Protein AF-A0A941A8R3-F1 (afdb_monomer)

Secondary structure (DSSP, 8-state):
-TTHHHHHH-TT-EE-----TTTTTSHHHHHHHHHHHHHHHHHTT-SHHHHHHHHHHHHHHHHHHHHHS-EE------TTTHHHHHHHHHHHHHHHHHHTTS---HHHHHHHHTS-HHHHHHHHHHHHSS-HHHHHHHHHHHHHHHHHHH----HHHHHHHTT-SSHHHHHHHHHHHHSS-HHHHHHHHHTS-------SS--PPPTTSSTHHHHHHHHHHT----GGGHHHHHHH--S--TTHHHHHHHHHHHHHHHH-

Foldseek 3Di:
DVCPVVCVVPVPKDWPPDDDPPCCPPDLNLLLLLLVLLLVVLVVVVDPVSVVSNVVSVVVNVVSSVPVTDTPDDPPPDPPCPVVLVVLLVVVVVVLLVDLLEDDDLCNSCVVSVHDSVCSQVSNCRVVVDGPVVVSLVSLLVQLLVCLQPHPDDLQVSCNSSNHPGSVSNQVSNCVVVVDGSVVSSVVNVVPPDDDDDDDDDDDDDCPDDCNVVVSVVSNVPDDPPCVCVVVVVVPDDDDDDPVVVVVVVVVVVVVVVVD

pLDDT: mean 70.88, std 19.41, range [32.03, 96.5]

Nearest PDB structures (foldseek):
  3lsg-assembly1_A  TM=9.041E-01  e=3.520E-06  Fusobacterium nucleatum subsp. nucleatum
  3w6v-assembly1_A  TM=9.453E-01  e=1.201E-05  Streptomyces griseus
  3oio-assembly1_A  TM=8.649E-01  e=4.079E-06  Chromobacterium violaceum
  6swi-assembly1_A  TM=8.612E-01  e=4.284E-06  Geobacillus stearothermophilus
  1bl0-assembly1_A  TM=7.876E-01  e=3.904E-05  Escherichia coli

Sequence (260 aa):
TFLNPFFETNTNLQISCVSSGTNRWDEPFRKIRALAAKMLTSFAKGDFSSKLNVEGAFFLLCASLLSDFPQEKQIDAVRGSGKNHQRTIQSILDFIEQNYPRKISLDEIAKKSKYNRTYVSSFFKSNVGVSFYEYLIRVRLRHALHELNTTQKSLTEIALDSGFPDLKAFSTRFKLVFETSPSQYRLKVGNEGNFHSLENQRNYLPLDRGNVEQKLIEYQQKEHIDCSSLSSLINKTQPQDNLDRQEIKRLCNALLQIVQ

Mean predicted aligned error: 16.91 Å

Structure (mmCIF, N/CA/C/O backbone):
data_AF-A0A941A8R3-F1
#
_entry.id   AF-A0A941A8R3-F1
#
loop_
_atom_site.group_PDB
_atom_site.id
_atom_site.type_symbol
_atom_site.label_atom_id
_atom_site.label_alt_id
_atom_site.label_comp_id
_atom_site.label_asym_id
_atom_site.label_entity_id
_atom_site.label_seq_id
_atom_site.pdbx_PDB_ins_code
_atom_site.Cartn_x
_atom_site.Cartn_y
_atom_site.Cartn_z
_atom_site.occupancy
_atom_site.B_iso_or_equiv
_atom_site.auth_seq_id
_atom_site.auth_comp_id
_atom_site.auth_asym_id
_atom_site.auth_atom_id
_atom_site.pdbx_PDB_model_num
ATOM 1 N N . THR A 1 1 ? 11.956 22.088 -15.043 1.00 50.06 1 THR A N 1
ATOM 2 C CA . THR A 1 1 ? 12.850 21.826 -13.890 1.00 50.06 1 THR A CA 1
ATOM 3 C C . THR A 1 1 ? 13.947 20.864 -14.313 1.00 50.06 1 THR A C 1
ATOM 5 O O . THR A 1 1 ? 13.737 20.159 -15.293 1.00 50.06 1 THR A O 1
ATOM 8 N N . PHE A 1 2 ? 15.086 20.818 -13.610 1.00 60.72 2 PHE A N 1
ATOM 9 C CA . PHE A 1 2 ? 16.261 19.971 -13.913 1.00 60.72 2 PHE A CA 1
ATOM 10 C C . PHE A 1 2 ? 15.929 18.505 -14.273 1.00 60.72 2 PHE A C 1
ATOM 12 O O . PHE A 1 2 ? 16.571 17.919 -15.135 1.00 60.72 2 PHE A O 1
ATOM 19 N N . LEU A 1 3 ? 14.879 17.931 -13.675 1.00 60.28 3 LEU A N 1
ATOM 20 C CA . LEU A 1 3 ? 14.473 16.538 -13.898 1.00 60.28 3 LEU A CA 1
ATOM 21 C C . LEU A 1 3 ? 13.511 16.312 -15.079 1.00 60.28 3 LEU A C 1
ATOM 23 O O . LEU A 1 3 ? 13.282 15.161 -15.446 1.00 60.28 3 LEU A O 1
ATOM 27 N N . ASN A 1 4 ? 12.937 17.363 -15.680 1.00 61.53 4 ASN A N 1
ATOM 28 C CA . ASN A 1 4 ? 11.935 17.208 -16.746 1.00 61.53 4 ASN A CA 1
ATOM 29 C C . ASN A 1 4 ? 12.463 16.388 -17.940 1.00 61.53 4 ASN A C 1
ATOM 31 O O . ASN A 1 4 ? 11.791 15.428 -18.314 1.00 61.53 4 ASN A O 1
ATOM 35 N N . PRO A 1 5 ? 13.674 16.649 -18.475 1.00 66.31 5 PRO A N 1
ATOM 36 C CA . PRO A 1 5 ? 14.191 15.877 -19.610 1.00 66.31 5 PRO A CA 1
ATOM 37 C C . PRO A 1 5 ? 14.396 14.387 -19.286 1.00 66.31 5 PRO A C 1
ATOM 39 O O . PRO A 1 5 ? 14.218 13.516 -20.142 1.00 66.31 5 PRO A O 1
ATOM 42 N N . PHE A 1 6 ? 14.743 14.071 -18.033 1.00 66.38 6 PHE A N 1
ATOM 43 C CA . PHE A 1 6 ? 14.930 12.692 -17.583 1.00 66.38 6 PHE A CA 1
ATOM 44 C C . PHE A 1 6 ? 13.598 11.932 -17.528 1.00 66.38 6 PHE A C 1
ATOM 46 O O . PHE A 1 6 ? 13.503 10.817 -18.037 1.00 66.38 6 PHE A O 1
ATOM 53 N N . PHE A 1 7 ? 12.548 12.532 -16.960 1.00 61.03 7 PHE A N 1
ATOM 54 C CA . PHE A 1 7 ? 11.237 11.882 -16.854 1.00 61.03 7 PHE A CA 1
ATOM 55 C C . PHE A 1 7 ? 10.459 11.840 -18.175 1.00 61.03 7 PHE A C 1
ATOM 57 O O . PHE A 1 7 ? 9.674 10.915 -18.379 1.00 61.03 7 PHE A O 1
ATOM 64 N N . GLU A 1 8 ? 10.705 12.773 -19.098 1.00 62.09 8 GLU A N 1
ATOM 65 C CA . GLU A 1 8 ? 10.145 12.726 -20.457 1.00 62.09 8 GLU A CA 1
ATOM 66 C C . GLU A 1 8 ? 10.646 11.510 -21.249 1.00 62.09 8 GLU A C 1
ATOM 68 O O . GLU A 1 8 ? 9.894 10.903 -22.013 1.00 62.09 8 GLU A O 1
ATOM 73 N N . THR A 1 9 ? 11.901 11.113 -21.031 1.00 56.28 9 THR A N 1
ATOM 74 C CA . THR A 1 9 ? 12.527 9.969 -21.710 1.00 56.28 9 THR A CA 1
ATOM 75 C C . THR A 1 9 ? 12.349 8.646 -20.962 1.00 56.28 9 THR A C 1
ATOM 77 O O . THR A 1 9 ? 12.364 7.588 -21.586 1.00 56.28 9 THR A O 1
ATOM 80 N N . ASN A 1 10 ? 12.098 8.686 -19.649 1.00 58.53 10 ASN A N 1
ATOM 81 C CA . ASN A 1 10 ? 11.981 7.508 -18.782 1.00 58.53 10 ASN A CA 1
ATOM 82 C C . ASN A 1 10 ? 10.579 7.366 -18.162 1.00 58.53 10 ASN A C 1
ATOM 84 O O . ASN A 1 10 ? 10.425 7.120 -16.966 1.00 58.53 10 ASN A O 1
ATOM 88 N N . THR A 1 11 ? 9.536 7.500 -18.986 1.00 54.44 11 THR A N 1
ATOM 89 C CA . THR A 1 11 ? 8.126 7.473 -18.539 1.00 54.44 11 THR A CA 1
ATOM 90 C C . THR A 1 11 ? 7.673 6.154 -17.899 1.00 54.44 11 THR A C 1
ATOM 92 O O . THR A 1 11 ? 6.690 6.156 -17.163 1.00 54.44 11 THR A O 1
ATOM 95 N N . ASN A 1 12 ? 8.389 5.046 -18.132 1.00 56.09 12 ASN A N 1
ATOM 96 C CA . ASN A 1 12 ? 8.086 3.714 -17.585 1.00 56.09 12 ASN A CA 1
ATOM 97 C C . ASN A 1 12 ? 9.192 3.184 -16.656 1.00 56.09 12 ASN A C 1
ATOM 99 O O . ASN A 1 12 ? 9.380 1.973 -16.546 1.00 56.09 12 ASN A O 1
ATOM 103 N N . LEU A 1 13 ? 9.964 4.070 -16.021 1.00 65.81 13 LEU A N 1
ATOM 104 C CA . LEU A 1 13 ? 11.018 3.664 -15.097 1.00 65.81 13 LEU A CA 1
ATOM 105 C C . LEU A 1 13 ? 10.428 2.902 -13.898 1.00 65.81 13 LEU A C 1
ATOM 107 O O . LEU A 1 13 ? 9.736 3.484 -13.062 1.00 65.81 13 LEU A O 1
ATOM 111 N N . GLN A 1 14 ? 10.741 1.609 -13.797 1.00 65.94 14 GLN A N 1
ATOM 112 C CA . GLN A 1 14 ? 10.436 0.787 -12.629 1.00 65.94 14 GLN A CA 1
ATOM 113 C C . GLN A 1 14 ? 11.715 0.530 -11.830 1.00 65.94 14 GLN A C 1
ATOM 115 O O . GLN A 1 14 ? 12.695 -0.009 -12.343 1.00 65.94 14 GLN A O 1
ATOM 120 N N . ILE A 1 15 ? 11.693 0.931 -10.559 1.00 73.75 15 ILE A N 1
ATOM 121 C CA . ILE A 1 15 ? 12.787 0.721 -9.610 1.00 73.75 15 ILE A CA 1
ATOM 122 C C . ILE A 1 15 ? 12.346 -0.363 -8.631 1.00 73.75 15 ILE A C 1
ATOM 124 O O . ILE A 1 15 ? 11.369 -0.181 -7.899 1.00 73.75 15 ILE A O 1
ATOM 128 N N . SER A 1 16 ? 13.065 -1.486 -8.594 1.00 75.81 16 SER A N 1
ATOM 129 C CA . SER A 1 16 ? 12.768 -2.589 -7.674 1.00 75.81 16 SER A CA 1
ATOM 130 C C . SER A 1 16 ? 13.277 -2.279 -6.257 1.00 75.81 16 SER A C 1
ATOM 132 O O . SER A 1 16 ? 14.254 -2.851 -5.774 1.00 75.81 16 SER A O 1
ATOM 134 N N . CYS A 1 17 ? 12.589 -1.368 -5.567 1.00 77.88 17 CYS A N 1
ATOM 135 C CA . CYS A 1 17 ? 12.871 -0.969 -4.187 1.00 77.88 17 CYS A CA 1
ATOM 136 C C . CYS A 1 17 ? 11.911 -1.671 -3.205 1.00 77.88 17 CYS A C 1
ATOM 138 O O . CYS A 1 17 ? 10.958 -1.079 -2.694 1.00 77.88 17 CYS A O 1
ATOM 140 N N . VAL A 1 18 ? 12.150 -2.961 -2.937 1.00 74.44 18 VAL A N 1
ATOM 141 C CA . VAL A 1 18 ? 11.291 -3.779 -2.058 1.00 74.44 18 VAL A CA 1
ATOM 142 C C . VAL A 1 18 ? 11.964 -4.031 -0.710 1.00 74.44 18 VAL A C 1
ATOM 144 O O . VAL A 1 18 ? 12.874 -4.851 -0.585 1.00 74.44 18 VAL A O 1
ATOM 147 N N . SER A 1 19 ? 11.478 -3.342 0.324 1.00 75.00 19 SER A N 1
ATOM 148 C CA . SER A 1 19 ? 11.942 -3.529 1.700 1.00 75.00 19 SER A CA 1
ATOM 149 C C . SER A 1 19 ? 11.122 -4.595 2.438 1.00 75.00 19 SER A C 1
ATOM 151 O O . SER A 1 19 ? 9.896 -4.621 2.353 1.00 75.00 19 SER A O 1
ATOM 153 N N . SER A 1 20 ? 11.798 -5.455 3.194 1.00 73.06 20 SER A N 1
ATOM 154 C CA . SER A 1 20 ? 11.246 -6.591 3.936 1.00 73.06 20 SER A CA 1
ATOM 155 C C . SER A 1 20 ? 11.934 -6.749 5.298 1.00 73.06 20 SER A C 1
ATOM 157 O O . SER A 1 20 ? 12.920 -6.076 5.588 1.00 73.06 20 SER A O 1
ATOM 159 N N . GLY A 1 21 ? 11.441 -7.651 6.152 1.00 66.25 21 GLY A N 1
ATOM 160 C CA . GLY A 1 21 ? 12.033 -7.905 7.473 1.00 66.25 21 GLY A CA 1
ATOM 161 C C . GLY A 1 21 ? 13.527 -8.256 7.444 1.00 66.25 21 GLY A C 1
ATOM 162 O O . GLY A 1 21 ? 14.234 -7.929 8.392 1.00 66.25 21 GLY A O 1
ATOM 163 N N . THR A 1 22 ? 14.005 -8.862 6.356 1.00 70.75 22 THR A N 1
ATOM 164 C CA . THR A 1 22 ? 15.373 -9.381 6.229 1.00 70.75 22 THR A CA 1
ATOM 165 C C . THR A 1 22 ? 16.362 -8.373 5.650 1.00 70.75 22 THR A C 1
ATOM 167 O O . THR A 1 22 ? 17.499 -8.348 6.094 1.00 70.75 22 THR A O 1
ATOM 170 N N . ASN A 1 23 ? 15.938 -7.523 4.709 1.00 72.56 23 ASN A N 1
ATOM 171 C CA . ASN A 1 23 ? 16.820 -6.569 4.013 1.00 72.56 23 ASN A CA 1
ATOM 172 C C . ASN A 1 23 ? 16.620 -5.112 4.462 1.00 72.56 23 ASN A C 1
ATOM 174 O O . ASN A 1 23 ? 17.306 -4.196 4.013 1.00 72.56 23 ASN A O 1
ATOM 178 N N . ARG A 1 24 ? 15.644 -4.846 5.343 1.00 76.06 24 ARG A N 1
ATOM 179 C CA . ARG A 1 24 ? 15.303 -3.467 5.712 1.00 76.06 24 ARG A CA 1
ATOM 180 C C . ARG A 1 24 ? 16.457 -2.715 6.360 1.00 76.06 24 ARG A C 1
ATOM 182 O O . ARG A 1 24 ? 16.425 -1.491 6.326 1.00 76.06 24 ARG A O 1
ATOM 189 N N . TRP A 1 25 ? 17.418 -3.398 6.961 1.00 79.44 25 TRP A N 1
ATOM 190 C CA . TRP A 1 25 ? 18.536 -2.765 7.656 1.00 79.44 25 TRP A CA 1
ATOM 191 C C . TRP A 1 25 ? 19.784 -2.613 6.784 1.00 79.44 25 TRP A C 1
ATOM 193 O O . TRP A 1 25 ? 20.761 -2.032 7.252 1.00 79.44 25 TRP A O 1
ATOM 203 N N . ASP A 1 26 ? 19.735 -3.060 5.530 1.00 80.94 26 ASP A N 1
ATOM 204 C CA . ASP A 1 26 ? 20.849 -2.928 4.595 1.00 80.94 26 ASP A CA 1
ATOM 205 C C . ASP A 1 26 ? 21.055 -1.459 4.205 1.00 80.94 26 ASP A C 1
ATOM 207 O O . ASP A 1 26 ? 20.134 -0.638 4.281 1.00 80.94 26 ASP A O 1
ATOM 211 N N . GLU A 1 27 ? 22.282 -1.117 3.808 1.00 85.31 27 GLU A N 1
ATOM 212 C CA . GLU A 1 27 ? 22.702 0.263 3.537 1.00 85.31 27 GLU A CA 1
ATOM 213 C C . GLU A 1 27 ? 21.771 1.003 2.552 1.00 85.31 27 GLU A C 1
ATOM 215 O 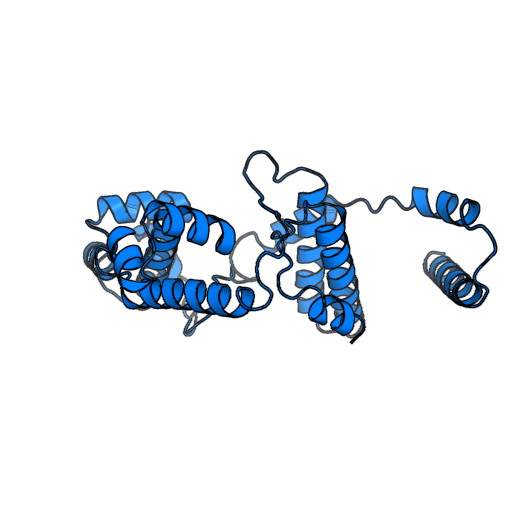O . GLU A 1 27 ? 21.231 2.032 2.975 1.00 85.31 27 GLU A O 1
ATOM 220 N N . PRO A 1 28 ? 21.405 0.452 1.372 1.00 83.00 28 PRO A N 1
ATOM 221 C CA . PRO A 1 28 ? 20.551 1.168 0.419 1.00 83.00 28 PRO A CA 1
ATOM 222 C C . PRO A 1 28 ? 19.173 1.515 0.994 1.00 83.00 28 PRO A C 1
ATOM 224 O O . PRO A 1 28 ? 18.627 2.595 0.772 1.00 83.00 28 PRO A O 1
ATOM 227 N N . PHE A 1 29 ? 18.602 0.607 1.794 1.00 82.62 29 PHE A N 1
ATOM 228 C CA . PHE A 1 29 ? 17.296 0.802 2.423 1.00 82.62 29 PHE A CA 1
ATOM 229 C C . PHE A 1 29 ? 17.348 1.740 3.630 1.00 82.62 29 PHE A C 1
ATOM 231 O O . PHE A 1 29 ? 16.361 2.419 3.922 1.00 82.62 29 PHE A O 1
ATOM 238 N N . ARG A 1 30 ? 18.463 1.770 4.369 1.00 85.31 30 ARG A N 1
ATOM 239 C CA . ARG A 1 30 ? 18.668 2.757 5.438 1.00 85.31 30 ARG A CA 1
ATOM 240 C C . ARG A 1 30 ? 18.796 4.156 4.850 1.00 85.31 30 AR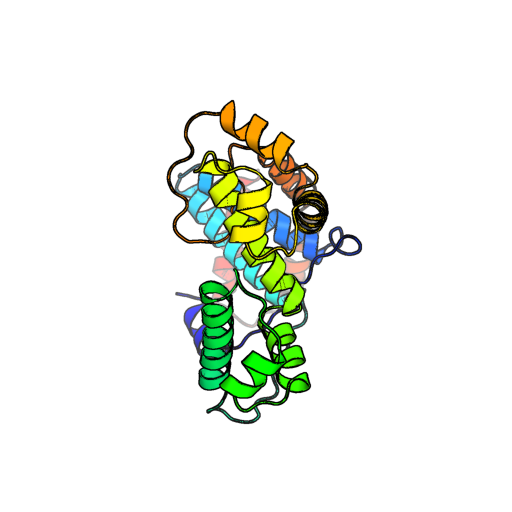G A C 1
ATOM 242 O O . ARG A 1 30 ? 18.102 5.049 5.330 1.00 85.31 30 ARG A O 1
ATOM 249 N N . LYS A 1 31 ? 19.563 4.296 3.769 1.00 84.75 31 LYS A N 1
ATOM 250 C CA . LYS A 1 31 ? 19.820 5.563 3.087 1.00 84.75 31 LYS A CA 1
ATOM 251 C C . LYS A 1 31 ? 18.548 6.243 2.588 1.00 84.75 31 LYS A C 1
ATOM 253 O O . LYS A 1 31 ? 18.233 7.370 2.966 1.00 84.75 31 LYS A O 1
ATOM 258 N N . ILE A 1 32 ? 17.704 5.514 1.851 1.00 87.19 32 ILE A N 1
ATOM 259 C CA . ILE A 1 32 ? 16.415 6.065 1.391 1.00 87.19 32 ILE A CA 1
ATOM 260 C C . ILE A 1 32 ? 15.486 6.460 2.553 1.00 87.19 32 ILE A C 1
ATOM 262 O O . ILE A 1 32 ? 14.728 7.422 2.429 1.00 87.19 32 ILE A O 1
ATOM 266 N N . ARG A 1 33 ? 15.532 5.755 3.697 1.00 84.31 33 ARG A N 1
ATOM 267 C CA . ARG A 1 33 ? 14.701 6.094 4.867 1.00 84.31 33 ARG A CA 1
ATOM 268 C C . ARG A 1 33 ? 15.211 7.316 5.603 1.00 84.31 33 ARG A C 1
ATOM 270 O O . ARG A 1 33 ? 14.392 8.108 6.052 1.00 84.31 33 ARG A O 1
ATOM 277 N N . ALA A 1 34 ? 16.520 7.466 5.727 1.00 81.06 34 ALA A N 1
ATOM 278 C CA . ALA A 1 34 ? 17.125 8.630 6.347 1.00 81.06 34 ALA A CA 1
ATOM 279 C C . ALA A 1 34 ? 16.881 9.892 5.507 1.00 81.06 34 ALA A C 1
ATOM 281 O O . ALA A 1 34 ? 16.437 10.904 6.047 1.00 81.06 34 ALA A O 1
ATOM 282 N N . LEU A 1 35 ? 17.016 9.801 4.178 1.00 85.31 35 LEU A N 1
ATOM 283 C CA . LEU A 1 35 ? 16.664 10.883 3.253 1.00 85.31 35 LEU A CA 1
ATOM 284 C C . LEU A 1 35 ? 15.174 11.245 3.328 1.00 85.31 35 LEU A C 1
ATOM 286 O O . LEU A 1 35 ? 14.835 12.420 3.470 1.00 85.31 35 LEU A O 1
ATOM 290 N N . ALA A 1 36 ? 14.280 10.251 3.323 1.00 79.94 36 ALA A N 1
ATOM 291 C CA . ALA A 1 36 ? 12.847 10.486 3.509 1.00 79.94 36 ALA A CA 1
ATOM 292 C C . ALA A 1 36 ? 12.534 11.109 4.883 1.00 79.94 36 ALA A C 1
ATOM 294 O O . ALA A 1 36 ? 11.722 12.029 4.977 1.00 79.94 36 ALA A O 1
ATOM 295 N N . ALA A 1 37 ? 13.204 10.660 5.948 1.00 77.69 37 ALA A N 1
ATOM 296 C CA . ALA A 1 37 ? 13.045 11.226 7.281 1.00 77.69 37 ALA A CA 1
ATOM 297 C C . ALA A 1 37 ? 13.533 12.679 7.340 1.00 77.69 37 ALA A C 1
ATOM 299 O O . ALA A 1 37 ? 12.843 13.536 7.887 1.00 77.69 37 ALA A O 1
ATOM 300 N N . LYS A 1 38 ? 14.685 12.987 6.729 1.00 80.06 38 LYS A N 1
ATOM 301 C CA . LYS A 1 38 ? 15.206 14.354 6.588 1.00 80.06 38 LYS A CA 1
ATOM 302 C C . LYS A 1 38 ? 14.188 15.257 5.899 1.00 80.06 38 LYS A C 1
ATOM 304 O O . LYS A 1 38 ? 13.844 16.290 6.464 1.00 80.06 38 LYS A O 1
ATOM 309 N N . MET A 1 39 ? 13.628 14.828 4.766 1.00 79.56 39 MET A N 1
ATOM 310 C CA . MET A 1 39 ? 12.572 15.577 4.074 1.00 79.56 39 MET A CA 1
ATOM 311 C C . MET A 1 39 ? 11.383 15.874 4.995 1.00 79.56 39 MET A C 1
ATOM 313 O O . MET A 1 39 ? 10.972 17.024 5.100 1.00 79.56 39 MET A O 1
ATOM 317 N N . LEU A 1 40 ? 10.862 14.867 5.703 1.00 72.81 40 LEU A N 1
ATOM 318 C CA . LEU A 1 40 ? 9.708 15.038 6.593 1.00 72.81 40 LEU A CA 1
ATOM 319 C C . LEU A 1 40 ? 10.004 15.997 7.758 1.00 72.81 40 LEU A C 1
ATOM 321 O O . LEU A 1 40 ? 9.225 16.912 8.016 1.00 72.81 40 LEU A O 1
ATOM 325 N N . THR A 1 41 ? 11.147 15.832 8.429 1.00 71.12 41 THR A N 1
ATOM 326 C CA . THR A 1 41 ? 11.533 16.692 9.565 1.00 71.12 41 THR A CA 1
ATOM 327 C C . THR A 1 41 ? 11.861 18.126 9.153 1.00 71.12 41 THR A C 1
ATOM 329 O O . THR A 1 41 ? 11.570 19.055 9.901 1.00 71.12 41 THR A O 1
ATOM 332 N N . SER A 1 42 ? 12.448 18.335 7.969 1.00 72.44 42 SER A N 1
ATOM 333 C CA . SER A 1 42 ? 12.682 19.674 7.427 1.00 72.44 42 SER A CA 1
ATOM 334 C C . SER A 1 42 ? 11.361 20.320 7.022 1.00 72.44 42 SER A C 1
ATOM 336 O O . SER A 1 42 ? 11.093 21.447 7.419 1.00 72.44 42 SER A O 1
ATOM 338 N N . PHE A 1 43 ? 10.483 19.602 6.319 1.00 66.19 43 PHE A N 1
ATOM 339 C CA . PHE A 1 43 ? 9.188 20.137 5.895 1.00 66.19 43 PHE A CA 1
ATOM 340 C C . PHE A 1 43 ? 8.368 20.701 7.068 1.00 66.19 43 PHE A C 1
ATOM 342 O O . PHE A 1 43 ? 7.781 21.773 6.940 1.00 66.19 43 PHE A O 1
ATOM 349 N N . ALA A 1 44 ? 8.409 20.043 8.231 1.00 62.97 44 ALA A N 1
ATOM 350 C CA . ALA A 1 44 ? 7.726 20.493 9.444 1.00 62.97 44 ALA A CA 1
ATOM 351 C C . ALA A 1 44 ? 8.186 21.869 9.979 1.00 62.97 44 ALA A C 1
ATOM 353 O O . ALA A 1 44 ? 7.420 22.531 10.673 1.00 62.97 44 ALA A O 1
ATOM 354 N N . LYS A 1 45 ? 9.408 22.327 9.666 1.00 70.31 45 LYS A N 1
ATOM 355 C CA . LYS A 1 45 ? 9.967 23.596 10.176 1.00 70.31 45 LYS A CA 1
ATOM 356 C C . LYS A 1 45 ? 9.555 24.827 9.362 1.00 70.31 45 LYS A C 1
ATOM 358 O O . LYS A 1 45 ? 9.590 25.937 9.880 1.00 70.31 45 LYS A O 1
ATOM 363 N N . GLY A 1 46 ? 9.191 24.655 8.090 1.00 62.31 46 GLY A N 1
ATOM 364 C CA . GLY A 1 46 ? 8.598 25.705 7.246 1.00 62.31 46 GLY A CA 1
ATOM 365 C C . GLY A 1 46 ? 9.506 26.863 6.786 1.00 62.31 46 GLY A C 1
ATOM 366 O O . GLY A 1 46 ? 9.084 27.637 5.922 1.00 62.31 46 GLY A O 1
ATOM 367 N N . ASP A 1 47 ? 10.737 26.992 7.293 1.00 73.75 47 ASP A N 1
ATOM 368 C CA . ASP A 1 47 ? 11.680 28.049 6.894 1.00 73.75 47 ASP A CA 1
ATOM 369 C C . ASP A 1 47 ? 12.350 27.795 5.520 1.00 73.75 47 ASP A C 1
ATOM 371 O O . ASP A 1 47 ? 12.231 26.727 4.911 1.00 73.75 47 ASP A O 1
ATOM 375 N N . PHE A 1 48 ? 13.049 28.803 4.983 1.00 73.00 48 PHE A N 1
ATOM 376 C CA . PHE A 1 48 ? 13.702 28.703 3.668 1.00 73.00 48 PHE A CA 1
ATOM 377 C C . PHE A 1 48 ? 14.800 27.629 3.633 1.00 73.00 48 PHE A C 1
ATOM 379 O O . PHE A 1 48 ? 14.876 26.852 2.682 1.00 73.00 48 PHE A O 1
ATOM 386 N N . SER A 1 49 ? 15.602 27.541 4.698 1.00 75.38 49 SER A N 1
ATOM 387 C CA . SER A 1 49 ? 16.630 26.504 4.853 1.00 75.38 49 SER A CA 1
ATOM 388 C C . SER A 1 49 ? 16.023 25.101 4.780 1.00 75.38 49 SER A C 1
ATOM 390 O O . SER A 1 49 ? 16.557 24.193 4.145 1.00 75.38 49 SER A O 1
ATOM 392 N N . SER A 1 50 ? 14.852 24.915 5.374 1.00 68.94 50 SER A N 1
ATOM 393 C CA . SER A 1 50 ? 14.137 23.650 5.366 1.00 68.94 50 SER A CA 1
ATOM 394 C C . SER A 1 50 ? 13.587 23.293 3.995 1.00 68.94 50 SER A C 1
ATOM 396 O O . SER A 1 50 ? 13.663 22.129 3.612 1.00 68.94 50 SER A O 1
ATOM 398 N N . LYS A 1 51 ? 13.113 24.272 3.216 1.00 72.06 51 LYS A N 1
ATOM 399 C CA . LYS A 1 51 ? 12.726 24.049 1.812 1.00 72.06 51 LYS A CA 1
ATOM 400 C C . LYS A 1 51 ? 13.913 23.552 0.982 1.00 72.06 51 LYS A C 1
ATOM 402 O O . LYS A 1 51 ? 13.785 22.534 0.307 1.00 72.06 51 LYS A O 1
ATOM 407 N N . LEU A 1 52 ? 15.081 24.189 1.114 1.00 80.00 52 LEU A N 1
ATOM 408 C CA . LEU A 1 52 ? 16.313 23.740 0.450 1.00 80.00 52 LEU A CA 1
ATOM 409 C C . LEU A 1 52 ? 16.723 22.328 0.885 1.00 80.00 52 LEU A C 1
ATOM 411 O O . LEU A 1 52 ? 17.127 21.513 0.060 1.00 80.00 52 LEU A O 1
ATOM 415 N N . ASN A 1 53 ? 16.587 22.012 2.174 1.00 76.25 53 ASN A N 1
ATOM 416 C CA . ASN A 1 53 ? 16.868 20.671 2.684 1.00 76.25 53 ASN A CA 1
ATOM 417 C C . ASN A 1 53 ? 15.919 19.611 2.110 1.00 76.25 53 ASN A C 1
ATOM 419 O O . ASN A 1 53 ? 16.374 18.508 1.811 1.00 76.25 53 ASN A O 1
ATOM 423 N N . VAL A 1 54 ? 14.631 19.930 1.942 1.00 72.75 54 VAL A N 1
ATOM 424 C CA . VAL A 1 54 ? 13.654 19.032 1.307 1.00 72.75 54 VAL A CA 1
ATOM 425 C C . VAL A 1 54 ? 14.022 18.791 -0.154 1.00 72.75 54 VAL A C 1
ATOM 427 O O . VAL A 1 54 ? 14.070 17.638 -0.576 1.00 72.75 54 VAL A O 1
ATOM 430 N N . GLU A 1 55 ? 14.327 19.847 -0.911 1.00 81.56 55 GLU A N 1
ATOM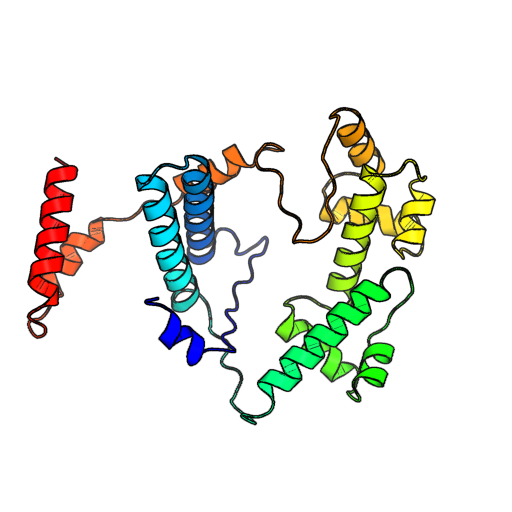 431 C CA . GLU A 1 55 ? 14.715 19.727 -2.321 1.00 81.56 55 GLU A CA 1
ATOM 432 C C . GLU A 1 55 ? 16.026 18.947 -2.491 1.00 81.56 55 GLU A C 1
ATOM 434 O O . GLU A 1 55 ? 16.088 17.997 -3.271 1.00 81.56 55 GLU A O 1
ATOM 439 N N . GLY A 1 56 ? 17.060 19.272 -1.710 1.00 84.50 56 GLY A N 1
ATOM 440 C CA . GLY A 1 56 ? 18.338 18.562 -1.745 1.00 84.50 56 GLY A CA 1
ATOM 441 C C . GLY A 1 56 ? 18.199 17.084 -1.374 1.00 84.50 56 GLY A C 1
ATOM 442 O O . GLY A 1 56 ? 18.724 16.213 -2.068 1.00 84.50 56 GLY A O 1
ATOM 443 N N . ALA A 1 57 ? 17.444 16.776 -0.314 1.00 83.00 57 ALA A N 1
ATOM 444 C CA . ALA A 1 57 ? 17.189 15.396 0.088 1.00 8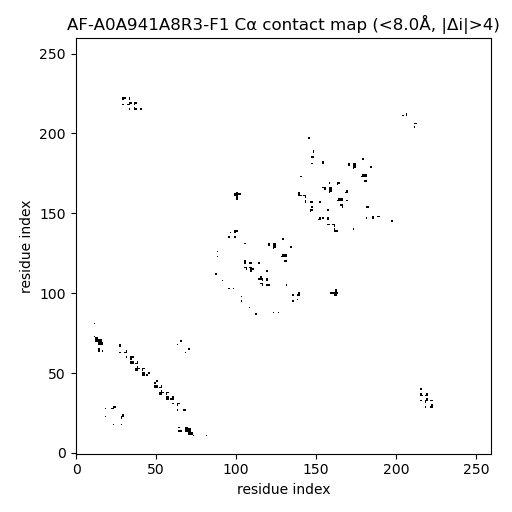3.00 57 ALA A CA 1
ATOM 445 C C . ALA A 1 57 ? 16.352 14.633 -0.950 1.00 83.00 57 ALA A C 1
ATOM 447 O O . ALA A 1 57 ? 16.608 13.452 -1.170 1.00 83.00 57 ALA A O 1
ATOM 448 N N . PHE A 1 58 ? 15.416 15.296 -1.635 1.00 84.69 58 PHE A N 1
ATOM 449 C CA . PHE A 1 58 ? 14.671 14.702 -2.743 1.00 84.69 58 PHE A CA 1
ATOM 450 C C . PHE A 1 58 ? 15.593 14.301 -3.900 1.00 84.69 58 PHE A C 1
ATOM 452 O O . PHE A 1 58 ? 15.515 13.170 -4.378 1.00 84.69 58 PHE A O 1
ATOM 459 N N . PHE A 1 59 ? 16.511 15.177 -4.319 1.00 85.00 59 PHE A N 1
ATOM 460 C CA . PHE A 1 59 ? 17.464 14.837 -5.379 1.00 85.00 59 PHE A CA 1
ATOM 461 C C . PHE A 1 59 ? 18.390 13.684 -4.980 1.00 85.00 59 PHE A C 1
ATOM 463 O O . PHE A 1 59 ? 18.602 12.770 -5.776 1.00 85.00 59 PHE A O 1
ATOM 470 N N . LEU A 1 60 ? 18.889 13.676 -3.740 1.00 86.88 60 LEU A N 1
ATOM 471 C CA . LEU A 1 60 ? 19.696 12.571 -3.216 1.00 86.88 60 LEU A CA 1
ATOM 472 C C . LEU A 1 60 ? 18.899 11.265 -3.121 1.00 86.88 60 LEU A C 1
ATOM 474 O O . LEU A 1 60 ? 19.445 10.192 -3.381 1.00 86.88 60 LEU A O 1
ATOM 478 N N . LEU A 1 61 ? 17.609 11.342 -2.787 1.00 85.88 61 LEU A N 1
ATOM 479 C CA . LEU A 1 61 ? 16.716 10.188 -2.757 1.00 85.88 61 LEU A CA 1
ATOM 480 C C . LEU A 1 61 ? 16.543 9.618 -4.164 1.00 85.88 61 LEU A C 1
ATOM 482 O O . LEU A 1 61 ? 16.712 8.416 -4.352 1.00 85.88 61 LEU A O 1
ATOM 486 N N . CYS A 1 62 ? 16.265 10.466 -5.158 1.00 83.38 62 CYS A N 1
ATOM 487 C CA . CYS A 1 62 ? 16.187 10.049 -6.556 1.00 83.38 62 CYS A CA 1
ATOM 488 C C . CYS A 1 62 ? 17.502 9.421 -7.031 1.00 83.38 62 CYS A C 1
ATOM 490 O O . CYS A 1 62 ? 17.471 8.354 -7.637 1.00 83.38 62 CYS A O 1
ATOM 492 N N . ALA A 1 63 ? 18.646 10.038 -6.722 1.00 84.88 63 ALA A N 1
ATOM 493 C CA . ALA A 1 63 ? 19.956 9.499 -7.071 1.00 84.88 63 ALA A CA 1
ATOM 494 C C . ALA A 1 63 ? 20.179 8.112 -6.450 1.00 84.88 63 ALA A C 1
ATOM 496 O O . ALA A 1 63 ? 20.518 7.182 -7.173 1.00 84.88 63 ALA A O 1
ATOM 497 N N . SER A 1 64 ? 19.890 7.953 -5.154 1.00 84.38 64 SER A N 1
ATOM 498 C CA . SER A 1 64 ? 20.034 6.676 -4.436 1.00 84.38 64 SER A CA 1
ATOM 499 C C . SER A 1 64 ? 19.105 5.597 -4.993 1.00 84.38 64 SER A C 1
ATOM 501 O O . SER A 1 64 ? 19.506 4.453 -5.172 1.00 84.38 64 SER A O 1
ATOM 503 N N . LEU A 1 65 ? 17.861 5.956 -5.326 1.00 82.88 65 LEU A N 1
ATOM 504 C CA . LEU A 1 65 ? 16.919 5.037 -5.965 1.00 82.88 65 LEU A CA 1
ATOM 505 C C . LEU A 1 65 ? 17.413 4.570 -7.341 1.00 82.88 65 LEU A C 1
ATOM 507 O O . LEU A 1 65 ? 17.191 3.423 -7.711 1.00 82.88 65 LEU A O 1
ATOM 511 N N . LEU A 1 66 ? 18.073 5.448 -8.097 1.00 83.94 66 LEU A N 1
ATOM 512 C CA . LEU A 1 66 ? 18.577 5.142 -9.434 1.00 83.94 66 LEU A CA 1
ATOM 513 C C . LEU A 1 66 ? 19.899 4.368 -9.428 1.00 83.94 66 LEU A C 1
ATOM 515 O O . LEU A 1 66 ? 20.106 3.569 -10.342 1.00 83.94 66 LEU A O 1
ATOM 519 N N . SER A 1 67 ? 20.785 4.627 -8.460 1.00 83.44 67 SER A N 1
ATOM 520 C CA . SER A 1 67 ? 22.116 4.015 -8.375 1.00 83.44 67 SER A CA 1
ATOM 521 C C . SER A 1 67 ? 22.126 2.704 -7.601 1.00 83.44 67 SER A C 1
ATOM 523 O O . SER A 1 67 ? 22.833 1.777 -7.987 1.00 83.44 67 SER A O 1
ATOM 525 N N . ASP A 1 68 ? 21.346 2.625 -6.522 1.00 84.56 68 ASP A N 1
ATOM 526 C CA . ASP A 1 68 ? 21.501 1.571 -5.516 1.00 84.56 68 ASP A CA 1
ATOM 527 C C . ASP A 1 68 ? 20.464 0.445 -5.692 1.00 84.56 68 ASP A C 1
ATOM 529 O O . ASP A 1 68 ? 20.562 -0.600 -5.046 1.00 84.56 68 ASP A O 1
ATOM 533 N N . PHE A 1 69 ? 19.478 0.622 -6.585 1.00 81.69 69 PHE A N 1
ATOM 534 C CA . PHE A 1 69 ? 18.420 -0.357 -6.844 1.00 81.69 69 PHE A CA 1
ATOM 535 C C . PHE A 1 69 ? 18.349 -0.768 -8.319 1.00 81.69 69 PHE A C 1
ATOM 537 O O . PHE A 1 69 ? 18.526 0.067 -9.210 1.00 81.69 69 PHE A O 1
ATOM 544 N N . PRO A 1 70 ? 18.032 -2.046 -8.608 1.00 78.00 70 PRO A N 1
ATOM 545 C CA . PRO A 1 70 ? 17.884 -2.515 -9.976 1.00 78.00 70 PRO A CA 1
ATOM 546 C C . PRO A 1 70 ? 16.777 -1.758 -10.709 1.00 78.00 70 PRO A C 1
ATOM 548 O O . PRO A 1 70 ? 15.640 -1.659 -10.233 1.00 78.00 70 PRO A O 1
ATOM 551 N N . GLN A 1 71 ? 17.119 -1.273 -11.899 1.00 71.88 71 GLN A N 1
ATOM 552 C CA . GLN A 1 71 ? 16.161 -0.718 -12.842 1.00 71.88 71 GLN A CA 1
ATOM 553 C C . GLN A 1 71 ? 15.624 -1.857 -13.706 1.00 71.88 71 GLN A C 1
ATOM 555 O O . GLN A 1 71 ? 16.364 -2.470 -14.481 1.00 71.88 71 GLN A O 1
ATOM 560 N N . GLU A 1 72 ? 14.330 -2.138 -13.593 1.00 63.16 72 GLU A N 1
ATOM 561 C CA . GLU A 1 72 ? 13.663 -3.055 -14.508 1.00 63.16 72 GLU A CA 1
ATOM 562 C C . GLU A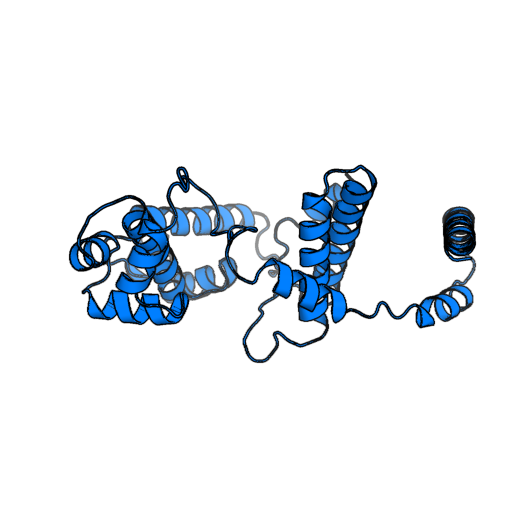 1 72 ? 13.388 -2.299 -15.809 1.00 63.16 72 GLU A C 1
ATOM 564 O O . GLU A 1 72 ? 12.400 -1.578 -15.951 1.00 63.16 72 GLU A O 1
ATOM 569 N N . LYS A 1 73 ? 14.296 -2.437 -16.782 1.00 54.56 73 LYS A N 1
ATOM 570 C CA . LYS A 1 73 ? 13.997 -2.036 -18.157 1.00 54.56 73 LYS A CA 1
ATOM 571 C C . LYS A 1 73 ? 12.953 -3.006 -18.692 1.00 54.56 73 LYS A C 1
ATOM 573 O O . LYS A 1 73 ? 13.281 -4.151 -19.004 1.00 54.56 73 LYS A O 1
ATOM 578 N N . GLN A 1 74 ? 11.703 -2.566 -18.814 1.00 51.34 74 GLN A N 1
ATOM 579 C CA . GLN A 1 74 ? 10.770 -3.294 -19.664 1.00 51.34 74 GLN A CA 1
ATOM 580 C C . GLN A 1 74 ? 11.363 -3.308 -21.075 1.00 51.34 74 GLN A C 1
ATOM 582 O O . GLN A 1 74 ? 11.670 -2.259 -21.636 1.00 51.34 74 GLN A O 1
ATOM 587 N N . ILE A 1 75 ? 11.594 -4.508 -21.611 1.00 45.28 75 ILE A N 1
ATOM 588 C CA . ILE A 1 75 ? 12.015 -4.701 -22.998 1.00 45.28 75 ILE A CA 1
ATOM 589 C C . ILE A 1 75 ? 10.982 -3.979 -23.864 1.00 45.28 75 ILE A C 1
ATOM 591 O O . ILE A 1 75 ? 9.800 -4.321 -23.823 1.00 45.28 75 ILE A O 1
ATOM 595 N N . ASP A 1 76 ? 11.440 -2.974 -24.610 1.00 40.97 76 ASP A N 1
ATOM 596 C CA . ASP A 1 76 ? 10.666 -2.184 -25.567 1.00 40.97 76 ASP A CA 1
ATOM 597 C C . ASP A 1 76 ? 10.162 -3.062 -26.727 1.00 40.97 76 ASP A C 1
ATOM 599 O O . ASP A 1 76 ? 10.575 -2.931 -27.877 1.00 40.97 76 ASP A O 1
ATOM 603 N N . ALA A 1 77 ? 9.229 -3.965 -26.449 1.00 39.38 77 ALA A N 1
ATOM 604 C CA . ALA A 1 77 ? 8.345 -4.511 -27.454 1.00 39.38 77 ALA A CA 1
ATOM 605 C C . ALA A 1 77 ? 7.078 -3.645 -27.451 1.00 39.38 77 ALA A C 1
ATOM 607 O O . ALA A 1 77 ? 6.170 -3.824 -26.643 1.00 39.38 77 ALA A O 1
ATOM 608 N N . VAL A 1 78 ? 7.024 -2.724 -28.418 1.00 43.44 78 VAL A N 1
ATOM 609 C CA . VAL A 1 78 ? 5.862 -1.916 -28.831 1.00 43.44 78 VAL A CA 1
ATOM 610 C C . VAL A 1 78 ? 5.706 -0.572 -28.096 1.00 43.44 78 VAL A C 1
ATOM 612 O O . VAL A 1 78 ? 4.985 -0.433 -27.110 1.00 43.44 78 VAL A O 1
ATOM 615 N N . ARG A 1 79 ? 6.262 0.486 -28.709 1.00 41.72 79 ARG A N 1
ATOM 616 C CA . ARG A 1 79 ? 6.081 1.924 -28.389 1.00 41.72 79 ARG A CA 1
ATOM 617 C C . ARG A 1 79 ? 4.617 2.434 -28.397 1.00 41.72 79 ARG A C 1
ATOM 619 O O . ARG A 1 79 ? 4.374 3.603 -28.121 1.00 41.72 79 ARG A O 1
ATOM 626 N N . GLY A 1 80 ? 3.630 1.571 -28.655 1.00 44.72 80 GLY A N 1
ATOM 627 C CA . GLY A 1 80 ? 2.190 1.832 -28.476 1.00 44.72 80 GLY A CA 1
ATOM 628 C C . GLY A 1 80 ? 1.560 1.177 -27.234 1.00 44.72 80 GLY A C 1
ATOM 629 O O . GLY A 1 80 ? 0.386 1.409 -26.955 1.00 44.72 80 GLY A O 1
ATOM 630 N N . SER A 1 81 ? 2.311 0.365 -26.482 1.00 52.44 81 SER A N 1
ATOM 631 C CA . SER A 1 81 ? 1.768 -0.513 -25.439 1.00 52.44 81 SER A CA 1
ATOM 632 C C . SER A 1 81 ? 1.802 0.093 -24.030 1.00 52.44 81 SER A C 1
ATOM 634 O O . SER A 1 81 ? 0.899 -0.156 -23.241 1.00 52.44 81 SER A O 1
ATOM 636 N N . GLY A 1 82 ? 2.760 0.973 -23.708 1.00 52.56 82 GLY A N 1
ATOM 637 C CA . GLY A 1 82 ? 2.889 1.575 -22.365 1.00 52.56 82 GLY A CA 1
ATOM 638 C C . GLY A 1 82 ? 1.640 2.335 -21.889 1.00 52.56 82 GLY A C 1
ATOM 639 O O . GLY A 1 82 ? 1.162 2.118 -20.778 1.00 52.56 82 GLY A O 1
ATOM 640 N N . LYS A 1 83 ? 1.018 3.141 -22.765 1.00 57.16 83 LYS A N 1
ATOM 641 C CA . LYS A 1 83 ? -0.256 3.822 -22.448 1.00 57.16 83 LYS A CA 1
ATOM 642 C C . LYS A 1 83 ? -1.408 2.834 -22.243 1.00 57.16 83 LYS A C 1
ATOM 644 O O . LYS A 1 83 ? -2.274 3.073 -21.405 1.00 57.16 83 LYS A O 1
ATOM 649 N N . ASN A 1 84 ? -1.425 1.731 -22.990 1.00 66.50 84 ASN A N 1
ATOM 650 C CA . ASN A 1 84 ? -2.462 0.707 -22.871 1.00 66.50 84 ASN A CA 1
ATOM 651 C C . ASN A 1 84 ? -2.274 -0.141 -21.609 1.00 66.50 84 ASN A C 1
ATOM 653 O O . ASN A 1 84 ? -3.262 -0.419 -20.936 1.00 66.50 84 ASN A O 1
ATOM 657 N N . HIS A 1 85 ? -1.038 -0.475 -21.227 1.00 75.12 85 HIS A N 1
ATOM 658 C CA . HIS A 1 85 ? -0.736 -1.130 -19.954 1.00 75.12 85 HIS A CA 1
ATOM 659 C C . HIS A 1 85 ? -1.118 -0.244 -18.768 1.00 75.12 85 HIS A C 1
ATOM 661 O O . HIS A 1 85 ? -1.833 -0.717 -17.888 1.00 75.12 85 HIS A O 1
ATOM 667 N N . GLN A 1 86 ? -0.759 1.046 -18.787 1.00 74.44 86 GLN A N 1
ATOM 668 C CA . GLN A 1 86 ? -1.127 1.980 -17.719 1.00 74.44 86 GLN A CA 1
ATOM 669 C C . GLN A 1 86 ? -2.652 2.125 -17.579 1.00 74.44 86 GLN A C 1
ATOM 671 O O . GLN A 1 86 ? -3.190 2.103 -16.475 1.00 74.44 86 GLN A O 1
ATOM 676 N N . ARG A 1 87 ? -3.381 2.209 -18.700 1.00 79.12 87 ARG A N 1
ATOM 677 C CA . ARG A 1 87 ? -4.856 2.220 -18.693 1.00 79.12 87 ARG A CA 1
ATOM 678 C C . ARG A 1 87 ? -5.441 0.901 -18.199 1.00 79.12 87 ARG A C 1
ATOM 680 O O . ARG A 1 87 ? -6.427 0.907 -17.471 1.00 79.12 87 ARG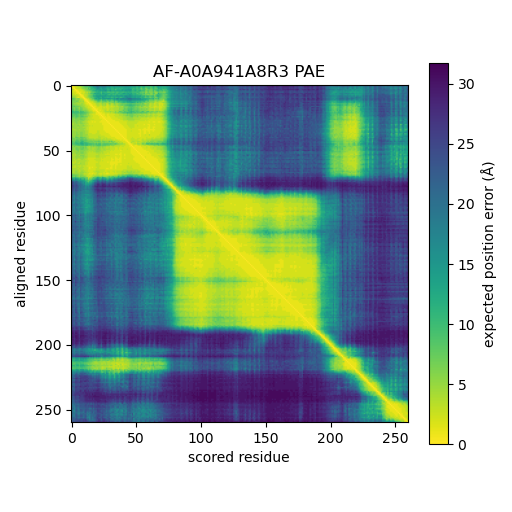 A O 1
ATOM 687 N N . THR A 1 88 ? -4.836 -0.219 -18.586 1.00 81.06 88 THR A N 1
ATOM 688 C CA . THR A 1 88 ? -5.278 -1.555 -18.172 1.00 81.06 88 THR A CA 1
ATOM 689 C C . THR A 1 88 ? -5.103 -1.725 -16.671 1.00 81.06 88 THR A C 1
ATOM 691 O O . THR A 1 88 ? -6.057 -2.115 -16.004 1.00 81.06 88 THR A O 1
ATOM 694 N N . ILE A 1 89 ? -3.932 -1.390 -16.115 1.00 85.75 89 ILE A N 1
ATOM 695 C CA . ILE A 1 89 ? -3.720 -1.512 -14.673 1.00 85.75 89 ILE A CA 1
ATOM 696 C C . ILE A 1 89 ? -4.633 -0.563 -13.901 1.00 85.75 89 ILE A C 1
ATOM 698 O O . ILE A 1 89 ? -5.279 -1.013 -12.961 1.00 85.75 89 ILE A O 1
ATOM 702 N N . GLN A 1 90 ? -4.787 0.689 -14.345 1.00 84.06 90 GLN A N 1
ATOM 703 C CA . GLN A 1 90 ? -5.712 1.626 -13.710 1.00 84.06 90 GLN A CA 1
ATOM 704 C C . GLN A 1 90 ? -7.147 1.085 -13.713 1.00 84.06 90 GLN A C 1
ATOM 706 O O . GLN A 1 90 ? -7.789 1.054 -12.671 1.00 84.06 90 GLN A O 1
ATOM 711 N N . SER A 1 91 ? -7.615 0.542 -14.840 1.00 85.88 91 SER A N 1
ATOM 712 C CA . SER A 1 91 ? -8.947 -0.061 -14.934 1.00 85.88 91 SER A CA 1
ATOM 713 C C . SER A 1 91 ? -9.135 -1.250 -13.985 1.00 85.88 91 SER A C 1
ATOM 715 O O . SER A 1 91 ? -10.224 -1.435 -13.437 1.00 85.88 91 SER A O 1
ATOM 717 N N . ILE A 1 92 ? -8.089 -2.055 -13.768 1.00 88.94 92 ILE A N 1
ATOM 718 C CA . ILE A 1 92 ? -8.124 -3.153 -12.795 1.00 88.94 92 ILE A CA 1
ATOM 719 C C . ILE A 1 92 ? -8.194 -2.601 -11.365 1.00 88.94 92 ILE A C 1
ATOM 721 O O . ILE A 1 92 ? -8.981 -3.109 -10.569 1.00 88.94 92 ILE A O 1
ATOM 725 N N . LEU A 1 93 ? -7.409 -1.572 -11.035 1.00 88.38 93 LEU A N 1
ATOM 726 C CA . LEU A 1 93 ? -7.427 -0.939 -9.711 1.00 88.38 93 LEU A CA 1
ATOM 727 C C . LEU A 1 93 ? -8.794 -0.309 -9.411 1.00 88.38 93 LEU A C 1
ATOM 729 O O . LEU A 1 93 ? -9.368 -0.584 -8.360 1.00 88.38 93 LEU A O 1
ATOM 733 N N . ASP A 1 94 ? -9.359 0.434 -10.363 1.00 88.44 94 ASP A N 1
ATOM 734 C CA . ASP A 1 94 ? -10.691 1.039 -10.243 1.00 88.44 94 ASP A CA 1
ATOM 735 C C . ASP A 1 94 ? -11.771 -0.033 -10.065 1.00 88.44 94 ASP A C 1
ATOM 737 O O . ASP A 1 94 ? -12.684 0.101 -9.251 1.00 88.44 94 ASP A O 1
ATOM 741 N N . PHE A 1 95 ? -11.650 -1.143 -10.799 1.00 90.75 95 PHE A N 1
ATOM 742 C CA . PHE A 1 95 ? -12.557 -2.271 -10.649 1.00 90.75 95 PHE A CA 1
ATOM 743 C C . PHE A 1 95 ? -12.493 -2.869 -9.240 1.00 90.75 95 PHE A C 1
ATOM 745 O O . PHE A 1 95 ? -13.541 -3.164 -8.668 1.00 90.75 95 PHE A O 1
ATOM 752 N N . ILE A 1 96 ? -11.295 -3.028 -8.671 1.00 92.12 96 ILE A N 1
ATOM 753 C CA . ILE A 1 96 ? -11.124 -3.515 -7.298 1.00 92.12 96 ILE A CA 1
ATOM 754 C C . ILE A 1 96 ? -11.767 -2.541 -6.309 1.00 92.12 96 ILE A C 1
ATOM 756 O O . ILE A 1 96 ? -12.538 -2.980 -5.462 1.00 92.12 96 ILE A O 1
ATOM 760 N N . GLU A 1 97 ? -11.512 -1.241 -6.437 1.00 89.88 97 GLU A N 1
ATOM 761 C CA . GLU A 1 97 ? -12.074 -0.220 -5.542 1.00 89.88 97 GLU A CA 1
ATOM 762 C C . GLU A 1 97 ? -13.603 -0.136 -5.598 1.00 89.88 97 GLU A C 1
ATOM 764 O O . GLU A 1 97 ? -14.250 0.109 -4.588 1.00 89.88 97 GLU A O 1
ATOM 769 N N . GLN A 1 98 ? -14.211 -0.402 -6.751 1.00 91.62 98 GLN A N 1
ATOM 770 C CA . GLN A 1 98 ? -15.672 -0.401 -6.881 1.00 91.62 98 GLN A CA 1
ATOM 771 C C . GLN A 1 98 ? -16.323 -1.719 -6.435 1.00 91.62 98 GLN A C 1
ATOM 773 O O . GLN A 1 98 ? -17.530 -1.766 -6.216 1.00 91.62 98 GLN A O 1
ATOM 778 N N . ASN A 1 99 ? -15.557 -2.813 -6.347 1.00 94.12 99 ASN A N 1
ATOM 779 C CA . ASN A 1 99 ? -16.100 -4.163 -6.150 1.00 94.12 99 ASN A CA 1
ATOM 780 C C . ASN A 1 99 ? -15.505 -4.905 -4.943 1.00 94.12 99 ASN A C 1
ATOM 782 O O . ASN A 1 99 ? -15.831 -6.075 -4.739 1.00 94.12 99 ASN A O 1
ATOM 786 N N . TYR A 1 100 ? -14.664 -4.268 -4.124 1.00 94.31 100 TYR A N 1
ATOM 787 C CA . TYR A 1 100 ? -14.041 -4.914 -2.965 1.00 94.31 100 TYR A CA 1
ATOM 788 C C . TYR A 1 100 ? -15.026 -5.560 -1.966 1.00 94.31 100 TYR A C 1
ATOM 790 O O . TYR A 1 100 ? -14.622 -6.590 -1.404 1.00 94.31 100 TYR A O 1
ATOM 798 N N . PRO A 1 101 ? -16.273 -5.062 -1.742 1.00 93.56 101 PRO A N 1
ATOM 799 C CA . PRO A 1 101 ? -17.196 -5.674 -0.781 1.00 93.56 101 PRO A CA 1
ATOM 800 C C . PRO A 1 101 ? -17.633 -7.078 -1.197 1.00 93.56 101 PRO A C 1
ATOM 802 O O . PRO A 1 101 ? -17.912 -7.934 -0.365 1.00 93.56 101 PRO A O 1
ATOM 805 N N . ARG A 1 102 ? -17.661 -7.365 -2.501 1.00 93.69 102 ARG A N 1
ATOM 806 C CA . ARG A 1 102 ? -18.034 -8.690 -3.002 1.00 93.69 102 ARG A CA 1
ATOM 807 C C . ARG A 1 102 ? -16.813 -9.560 -3.259 1.00 93.69 102 ARG A C 1
ATOM 809 O O . ARG A 1 102 ? -15.667 -9.111 -3.311 1.00 93.69 102 ARG A O 1
ATOM 816 N N . LYS A 1 103 ? -17.055 -10.853 -3.464 1.00 89.94 103 LYS A N 1
ATOM 817 C CA . LYS A 1 103 ? -16.026 -11.783 -3.931 1.00 89.94 103 LYS A CA 1
ATOM 818 C C . LYS A 1 103 ? -15.646 -11.429 -5.372 1.00 89.94 103 LYS A C 1
ATOM 820 O O . LYS A 1 103 ? -16.459 -11.582 -6.279 1.00 89.94 103 LYS A O 1
ATOM 825 N N . ILE A 1 104 ? -14.407 -10.987 -5.560 1.00 91.81 104 ILE A N 1
ATOM 826 C CA . ILE A 1 104 ? -13.794 -10.763 -6.872 1.00 91.81 104 ILE A CA 1
ATOM 827 C C . ILE A 1 104 ? -12.703 -11.805 -7.118 1.00 91.81 104 ILE A C 1
ATOM 829 O O . ILE A 1 104 ? -12.029 -12.258 -6.189 1.00 91.81 104 ILE A O 1
ATOM 833 N N . SER A 1 105 ? -12.539 -12.209 -8.374 1.00 90.31 105 SER A N 1
ATOM 834 C CA . SER A 1 105 ? -11.553 -13.216 -8.774 1.00 90.31 105 SER A CA 1
ATOM 835 C C . SER A 1 105 ? -10.701 -12.729 -9.938 1.00 90.31 105 SER A C 1
ATOM 837 O O . SER A 1 105 ? -11.130 -11.902 -10.742 1.00 90.31 105 SER A O 1
ATOM 839 N N . LEU A 1 106 ? -9.499 -13.292 -10.067 1.00 89.38 106 LEU A N 1
ATOM 840 C CA . LEU A 1 106 ? -8.652 -13.046 -11.235 1.00 89.38 106 LEU A CA 1
ATOM 841 C C . LEU A 1 106 ? -9.325 -13.490 -12.540 1.00 89.38 106 LEU A C 1
ATOM 843 O O . LEU A 1 106 ? -9.096 -12.866 -13.569 1.00 89.38 106 LEU A O 1
ATOM 847 N N . ASP A 1 107 ? -10.171 -14.524 -12.501 1.00 89.12 107 ASP A N 1
ATOM 848 C CA . ASP A 1 107 ? -10.922 -15.001 -13.669 1.00 89.12 107 ASP A CA 1
ATOM 849 C C . ASP A 1 107 ? -11.924 -13.957 -14.178 1.00 89.12 107 ASP A C 1
ATOM 851 O O . ASP A 1 107 ? -12.132 -13.807 -15.380 1.00 89.12 107 ASP A O 1
ATOM 855 N N . GLU A 1 108 ? -12.517 -13.187 -13.271 1.00 89.62 108 GLU A N 1
ATOM 856 C CA . GLU A 1 108 ? -13.415 -12.092 -13.629 1.00 89.62 108 GLU A CA 1
ATOM 857 C C . GLU A 1 108 ? -12.664 -10.944 -14.317 1.00 89.62 108 GLU A C 1
ATOM 859 O O . GLU A 1 108 ? -13.104 -10.418 -15.341 1.00 89.62 108 GLU A O 1
ATOM 864 N N . ILE A 1 109 ? -11.479 -10.609 -13.805 1.00 87.94 109 ILE A N 1
ATOM 865 C CA . ILE A 1 109 ? -10.623 -9.563 -14.377 1.00 87.94 109 ILE A CA 1
ATOM 866 C C . ILE A 1 109 ? -10.061 -10.005 -15.730 1.00 87.94 109 ILE A C 1
ATOM 868 O O . ILE A 1 109 ? -10.034 -9.220 -16.678 1.00 87.94 109 ILE A O 1
ATOM 872 N N . ALA A 1 110 ? -9.668 -11.273 -15.846 1.00 87.38 110 ALA A N 1
ATOM 873 C CA . ALA A 1 110 ? -9.232 -11.908 -17.085 1.00 87.38 110 ALA A CA 1
ATOM 874 C C . ALA A 1 110 ? -10.302 -11.789 -18.180 1.00 87.38 110 ALA A C 1
ATOM 876 O O . ALA A 1 110 ? -10.028 -11.272 -19.263 1.00 87.38 110 ALA A O 1
ATOM 877 N N . LYS A 1 111 ? -11.557 -12.138 -17.864 1.00 85.12 111 LYS A N 1
ATOM 878 C CA . LYS A 1 111 ? -12.691 -11.999 -18.793 1.00 85.12 111 LYS A CA 1
ATOM 879 C C . LYS A 1 111 ? -12.903 -10.555 -19.249 1.00 85.12 111 LYS A C 1
ATOM 881 O O . LYS A 1 111 ? -13.079 -10.317 -20.441 1.00 85.12 111 LYS A O 1
ATOM 886 N N . LYS A 1 112 ? -12.851 -9.586 -18.328 1.00 79.25 112 LYS A N 1
ATOM 887 C CA . LYS A 1 112 ? -13.054 -8.161 -18.645 1.00 79.25 112 LYS A CA 1
ATOM 888 C C . LYS A 1 112 ? -11.916 -7.567 -19.484 1.00 79.25 112 LYS A C 1
ATOM 890 O O . LYS A 1 112 ? -12.159 -6.717 -20.335 1.00 79.25 112 LYS A O 1
ATOM 895 N N . SER A 1 113 ? -10.687 -8.026 -19.257 1.00 73.75 113 SER A N 1
ATOM 896 C CA . SER A 1 113 ? -9.477 -7.530 -19.929 1.00 73.75 113 SER A CA 1
ATOM 897 C C . SER A 1 113 ? -9.081 -8.319 -21.183 1.00 73.75 113 SER A C 1
ATOM 899 O O . SER A 1 113 ? -8.128 -7.940 -21.856 1.00 73.75 113 SER A O 1
ATOM 901 N N . LYS A 1 114 ? -9.823 -9.386 -21.523 1.00 78.88 114 LYS A N 1
ATOM 902 C CA . LYS A 1 114 ? -9.530 -10.327 -22.624 1.00 78.88 114 LYS A CA 1
ATOM 903 C C . LYS A 1 114 ? -8.155 -11.003 -22.510 1.00 78.88 114 LYS A C 1
ATOM 905 O O . LYS A 1 114 ? -7.629 -11.509 -23.498 1.00 78.88 114 LYS A O 1
ATOM 910 N N . TYR A 1 115 ? -7.595 -11.051 -21.304 1.00 83.38 115 TYR A N 1
ATOM 911 C CA . TYR A 1 115 ? -6.367 -11.777 -21.002 1.00 83.38 115 TYR A CA 1
ATOM 912 C C . TYR A 1 115 ? -6.674 -13.087 -20.288 1.00 83.38 115 TYR A C 1
ATOM 914 O O . TYR A 1 115 ? -7.750 -13.275 -19.728 1.00 83.38 115 TYR A O 1
ATOM 922 N N . ASN A 1 116 ? -5.709 -14.002 -20.272 1.00 86.12 116 ASN A N 1
ATOM 923 C CA . ASN A 1 116 ? -5.808 -15.185 -19.427 1.00 86.12 116 ASN A CA 1
ATOM 924 C C . ASN A 1 116 ? -5.440 -14.855 -17.966 1.00 86.12 116 ASN A C 1
ATOM 926 O O . ASN A 1 116 ? -4.724 -13.893 -17.677 1.00 86.12 116 ASN A O 1
ATOM 930 N N . ARG A 1 117 ? -5.917 -15.684 -17.034 1.00 89.69 117 ARG A N 1
ATOM 931 C CA . ARG A 1 117 ? -5.705 -15.522 -15.587 1.00 89.69 117 ARG A CA 1
ATOM 932 C C . ARG A 1 117 ? -4.227 -15.425 -15.200 1.00 89.69 117 ARG A C 1
ATOM 934 O O . ARG A 1 117 ? -3.871 -14.611 -14.348 1.00 89.69 117 ARG A O 1
ATOM 941 N N . THR A 1 118 ? -3.379 -16.259 -15.802 1.00 87.56 118 THR A N 1
ATOM 942 C CA . THR A 1 118 ? -1.942 -16.319 -15.500 1.00 87.56 118 THR A CA 1
ATOM 943 C C . THR A 1 118 ? -1.260 -15.001 -15.848 1.00 87.56 118 THR A C 1
ATOM 945 O O . THR A 1 118 ? -0.539 -14.455 -15.016 1.00 87.56 118 THR A O 1
ATOM 948 N N . TYR A 1 119 ? -1.566 -14.454 -17.026 1.00 86.00 119 TYR A N 1
ATOM 949 C CA . TYR A 1 119 ? -1.081 -13.158 -17.480 1.00 86.00 119 TYR A CA 1
ATOM 950 C C . TYR A 1 119 ? -1.567 -12.034 -16.568 1.00 86.00 119 TYR A C 1
ATOM 952 O O . TYR A 1 119 ? -0.755 -11.241 -16.119 1.00 86.00 119 TYR A O 1
ATOM 960 N N . VAL A 1 120 ? -2.858 -11.981 -16.218 1.00 86.69 120 VAL A N 1
ATOM 961 C CA . VAL A 1 120 ? -3.365 -10.943 -15.298 1.00 86.69 120 VAL A CA 1
ATOM 962 C C . VAL A 1 120 ? -2.667 -11.015 -13.941 1.00 86.69 120 VAL A C 1
ATOM 964 O O . VAL A 1 120 ? -2.336 -9.982 -13.368 1.00 86.69 120 VAL A O 1
ATOM 967 N N . SER A 1 121 ? -2.409 -12.218 -13.425 1.00 88.31 121 SER A N 1
ATOM 968 C CA . SER A 1 121 ? -1.720 -12.388 -12.145 1.00 88.31 121 SER A CA 1
ATOM 969 C C . SER A 1 121 ? -0.286 -11.859 -12.180 1.00 88.31 121 SER A C 1
ATOM 971 O O . SER A 1 121 ? 0.124 -11.162 -11.249 1.00 88.31 121 SER A O 1
ATOM 973 N N . SER A 1 122 ? 0.488 -12.202 -13.215 1.00 83.94 122 SER A N 1
ATOM 974 C CA . SER A 1 122 ? 1.866 -11.723 -13.355 1.00 83.94 122 SER A CA 1
ATOM 975 C C . SER A 1 122 ? 1.901 -10.229 -13.665 1.00 83.94 122 SER A C 1
ATOM 977 O O . SER A 1 122 ? 2.631 -9.501 -12.999 1.00 83.94 122 SER A O 1
ATOM 979 N N . PHE A 1 123 ? 1.048 -9.767 -14.580 1.00 84.50 123 PHE A N 1
ATOM 980 C CA . PHE A 1 123 ? 0.896 -8.365 -14.962 1.00 84.50 123 PHE A CA 1
ATOM 981 C C . PHE A 1 123 ? 0.517 -7.480 -13.771 1.00 84.50 123 PHE A C 1
ATOM 983 O O . PHE A 1 123 ? 1.130 -6.440 -13.545 1.00 84.50 123 PHE A O 1
ATOM 990 N N . PHE A 1 124 ? -0.460 -7.889 -12.960 1.00 86.88 124 PHE A N 1
ATOM 991 C CA . PHE A 1 124 ? -0.839 -7.129 -11.772 1.00 86.88 124 PHE A CA 1
ATOM 992 C C . PHE A 1 124 ? 0.322 -7.057 -10.777 1.00 86.88 124 PHE A C 1
ATOM 994 O O . PHE A 1 124 ? 0.640 -5.982 -10.273 1.00 86.88 124 PHE A O 1
ATOM 1001 N N . LYS A 1 125 ? 0.997 -8.186 -10.523 1.00 82.88 125 LYS A N 1
ATOM 1002 C CA . LYS A 1 125 ? 2.116 -8.233 -9.578 1.00 82.88 125 LYS A CA 1
ATOM 1003 C C . LYS A 1 125 ? 3.307 -7.390 -10.042 1.00 82.88 125 LYS A C 1
ATOM 1005 O O . LYS A 1 125 ? 3.900 -6.723 -9.202 1.00 82.88 125 LYS A O 1
ATOM 1010 N N . SER A 1 126 ? 3.639 -7.383 -11.334 1.00 76.38 126 SER A N 1
ATOM 1011 C CA . SER A 1 126 ? 4.748 -6.577 -11.868 1.00 76.38 126 SER A CA 1
ATOM 1012 C C . SER A 1 126 ? 4.454 -5.075 -11.855 1.00 76.38 126 SER A C 1
ATOM 1014 O O . SER A 1 126 ? 5.365 -4.272 -11.694 1.00 76.38 126 SER A O 1
ATOM 1016 N N . ASN A 1 127 ? 3.187 -4.673 -11.989 1.00 77.56 127 ASN A N 1
ATOM 1017 C CA . ASN A 1 127 ? 2.814 -3.256 -11.972 1.00 77.56 127 ASN A CA 1
ATOM 1018 C C . ASN A 1 127 ? 2.554 -2.715 -10.554 1.00 77.56 127 ASN A C 1
ATOM 1020 O O . ASN A 1 127 ? 2.848 -1.556 -10.283 1.00 77.56 127 ASN A O 1
ATOM 1024 N N . VAL A 1 128 ? 2.002 -3.527 -9.645 1.00 79.56 128 VAL A N 1
ATOM 1025 C CA . VAL A 1 128 ? 1.571 -3.090 -8.297 1.00 79.56 128 VAL A CA 1
ATOM 1026 C C . VAL A 1 128 ? 2.554 -3.522 -7.200 1.00 79.56 128 VAL A C 1
ATOM 1028 O O . VAL A 1 128 ? 2.510 -3.013 -6.082 1.00 79.56 128 VAL A O 1
ATOM 1031 N N . GLY A 1 129 ? 3.445 -4.474 -7.487 1.00 77.31 129 GLY A N 1
ATOM 1032 C CA . GLY A 1 129 ? 4.450 -4.993 -6.551 1.00 77.31 129 GLY A CA 1
ATOM 1033 C C . GLY A 1 129 ? 3.925 -6.036 -5.556 1.00 77.31 129 GLY A C 1
ATOM 1034 O O . GLY A 1 129 ? 4.707 -6.677 -4.855 1.00 77.31 129 GLY A O 1
ATOM 1035 N N . VAL A 1 130 ? 2.609 -6.261 -5.498 1.00 81.44 130 VAL A N 1
ATOM 1036 C CA . VAL A 1 130 ? 1.967 -7.265 -4.635 1.00 81.44 130 VAL A CA 1
ATOM 1037 C C . VAL A 1 130 ? 0.972 -8.115 -5.416 1.00 81.44 130 VAL A C 1
ATOM 1039 O O . VAL A 1 130 ? 0.529 -7.752 -6.504 1.00 81.44 130 VAL A O 1
ATOM 1042 N N . SER A 1 131 ? 0.612 -9.278 -4.868 1.00 88.19 131 SER A N 1
ATOM 1043 C CA . SER A 1 131 ? -0.412 -10.115 -5.494 1.00 88.19 131 SER A CA 1
ATOM 1044 C C . SER A 1 131 ? -1.781 -9.429 -5.468 1.00 88.19 131 SER A C 1
ATOM 1046 O O . SER A 1 131 ? -2.081 -8.641 -4.571 1.00 88.19 131 SER A O 1
ATOM 1048 N N . PHE A 1 132 ? -2.640 -9.789 -6.420 1.00 90.75 132 PHE A N 1
ATOM 1049 C CA . PHE A 1 132 ? -4.027 -9.326 -6.476 1.00 90.75 132 PHE A CA 1
ATOM 1050 C C . PHE A 1 132 ? -4.784 -9.529 -5.155 1.00 90.75 132 PHE A C 1
ATOM 1052 O O . PHE A 1 132 ? -5.435 -8.611 -4.664 1.00 90.75 132 PHE A O 1
ATOM 1059 N N . TYR A 1 133 ? -4.673 -10.718 -4.554 1.00 92.00 133 TYR A N 1
ATOM 1060 C CA . TYR A 1 133 ? -5.369 -11.035 -3.305 1.00 92.00 133 TYR A CA 1
ATOM 1061 C C . TYR A 1 133 ? -4.849 -10.211 -2.128 1.00 92.00 133 TYR A C 1
ATOM 1063 O O . TYR A 1 133 ? -5.639 -9.745 -1.312 1.00 92.00 133 TYR A O 1
ATOM 1071 N N . GLU A 1 134 ? -3.534 -10.003 -2.059 1.00 88.50 134 GLU A N 1
ATOM 1072 C CA . GLU A 1 134 ? -2.916 -9.155 -1.039 1.00 88.50 134 GLU A CA 1
ATOM 1073 C C . GLU A 1 134 ? -3.382 -7.700 -1.182 1.00 88.50 134 GLU A C 1
ATOM 1075 O O . GLU A 1 134 ? -3.762 -7.066 -0.200 1.00 88.50 134 GLU A O 1
ATOM 1080 N N . TYR A 1 135 ? -3.427 -7.186 -2.413 1.00 90.00 135 TYR A N 1
ATOM 1081 C CA . TYR A 1 135 ? -3.937 -5.847 -2.686 1.00 90.00 135 TYR A CA 1
ATOM 1082 C C . TYR A 1 135 ? -5.417 -5.701 -2.306 1.00 90.00 135 TYR A C 1
ATOM 1084 O O . TYR A 1 135 ? -5.779 -4.759 -1.604 1.00 90.00 135 TYR A O 1
ATOM 1092 N N . LEU A 1 136 ? -6.264 -6.662 -2.687 1.00 93.44 136 LEU A N 1
ATOM 1093 C CA . LEU A 1 136 ? -7.677 -6.679 -2.307 1.00 93.44 136 LEU A CA 1
ATOM 1094 C C . LEU A 1 136 ? -7.854 -6.656 -0.785 1.00 93.44 136 LEU A C 1
ATOM 1096 O O . LEU A 1 136 ? -8.648 -5.870 -0.278 1.00 93.44 136 LEU A O 1
ATOM 1100 N N . ILE A 1 137 ? -7.102 -7.473 -0.040 1.00 91.88 137 ILE A N 1
ATOM 1101 C CA . ILE A 1 137 ? -7.159 -7.472 1.430 1.00 91.88 137 ILE A CA 1
ATOM 1102 C C . ILE A 1 137 ? -6.821 -6.083 1.984 1.00 91.88 137 ILE A C 1
ATOM 1104 O O . ILE A 1 137 ? -7.504 -5.618 2.894 1.00 91.88 137 ILE A O 1
ATOM 1108 N N . ARG A 1 138 ? -5.819 -5.395 1.426 1.00 89.38 138 ARG A N 1
ATOM 1109 C CA . ARG A 1 138 ? -5.450 -4.034 1.853 1.00 89.38 138 ARG A CA 1
ATOM 1110 C C . ARG A 1 138 ? -6.558 -3.022 1.593 1.00 89.38 138 ARG A C 1
ATOM 1112 O O . ARG A 1 138 ? -6.837 -2.215 2.474 1.00 89.38 138 ARG A O 1
ATOM 1119 N N . VAL A 1 139 ? -7.208 -3.085 0.430 1.00 89.00 139 VAL A N 1
ATOM 1120 C CA . VAL A 1 139 ? -8.366 -2.233 0.113 1.00 89.00 139 VAL A CA 1
ATOM 1121 C C . VAL A 1 139 ? -9.491 -2.473 1.122 1.00 89.00 139 VAL A C 1
ATOM 1123 O O . VAL A 1 139 ? -9.981 -1.528 1.732 1.00 89.00 139 VAL A O 1
ATOM 1126 N N . ARG A 1 140 ? -9.830 -3.737 1.394 1.00 94.81 140 ARG A N 1
ATOM 1127 C CA . ARG A 1 140 ? -10.865 -4.104 2.375 1.00 94.81 140 ARG A CA 1
ATOM 1128 C C . ARG A 1 140 ? -10.541 -3.626 3.788 1.00 94.81 140 ARG A C 1
ATOM 1130 O O . ARG A 1 140 ? -11.398 -3.065 4.457 1.00 94.81 140 ARG A O 1
ATOM 1137 N N . LEU A 1 141 ? -9.300 -3.814 4.242 1.00 89.56 141 LEU A N 1
ATOM 1138 C CA . LEU A 1 141 ? -8.857 -3.333 5.554 1.00 89.56 141 LEU A CA 1
ATOM 1139 C C . LEU A 1 141 ? -8.897 -1.807 5.653 1.00 89.56 141 LEU A C 1
ATOM 1141 O O . LEU A 1 141 ? -9.226 -1.287 6.713 1.00 89.56 141 LEU A O 1
ATOM 1145 N N . ARG A 1 142 ? -8.582 -1.089 4.568 1.00 88.38 142 ARG A N 1
ATOM 1146 C CA . ARG A 1 142 ? -8.666 0.375 4.521 1.00 88.38 142 ARG A CA 1
ATOM 1147 C C . ARG A 1 142 ? -10.103 0.861 4.717 1.00 88.38 142 ARG A C 1
ATOM 1149 O O . ARG A 1 142 ? -10.320 1.764 5.517 1.00 88.38 142 ARG A O 1
ATOM 1156 N N . HIS A 1 143 ? -11.068 0.249 4.034 1.00 88.50 143 HIS A N 1
ATOM 1157 C CA . HIS A 1 143 ? -12.489 0.573 4.212 1.00 88.50 143 HIS A CA 1
ATOM 1158 C C . HIS A 1 143 ? -12.992 0.204 5.612 1.00 88.50 143 HIS A C 1
ATOM 1160 O O . HIS A 1 143 ? -13.622 1.030 6.267 1.00 88.50 143 HIS A O 1
ATOM 1166 N N . ALA A 1 144 ? -12.600 -0.959 6.139 1.00 90.56 144 ALA A N 1
ATOM 1167 C CA . ALA A 1 144 ? -12.932 -1.350 7.509 1.00 90.56 144 ALA A CA 1
ATOM 1168 C C . ALA A 1 144 ? -12.393 -0.357 8.551 1.00 90.56 144 ALA A C 1
ATOM 1170 O O . ALA A 1 144 ? -13.069 -0.040 9.525 1.00 90.56 144 ALA A O 1
ATOM 1171 N N . LEU A 1 145 ? -11.172 0.151 8.348 1.00 86.69 145 LEU A N 1
ATOM 1172 C CA . LEU A 1 145 ? -10.557 1.152 9.218 1.00 86.69 145 LEU A CA 1
ATOM 1173 C C . LEU A 1 145 ? -11.357 2.457 9.230 1.00 86.69 145 LEU A C 1
ATOM 1175 O O . LEU A 1 145 ? -11.544 3.053 10.287 1.00 86.69 145 LEU A O 1
ATOM 1179 N N . HIS A 1 146 ? -11.838 2.881 8.061 1.00 84.44 146 HIS A N 1
ATOM 1180 C CA . HIS A 1 146 ? -12.690 4.054 7.948 1.00 84.44 146 HIS A CA 1
ATOM 1181 C C . HIS A 1 146 ? -13.976 3.866 8.760 1.00 84.44 146 HIS A C 1
ATOM 1183 O O . HIS A 1 146 ? -14.260 4.681 9.632 1.00 84.44 146 HIS A O 1
ATOM 1189 N N . GLU A 1 147 ? -14.697 2.759 8.566 1.00 87.94 147 GLU A N 1
ATOM 1190 C CA . GLU A 1 147 ? -15.942 2.507 9.302 1.00 87.94 147 GLU A CA 1
ATOM 1191 C C . GLU A 1 147 ? -15.733 2.329 10.810 1.00 87.94 147 GLU A C 1
ATOM 1193 O O . GLU A 1 147 ? -16.595 2.717 11.601 1.00 87.94 147 GLU A O 1
ATOM 1198 N N . LEU A 1 148 ? -14.590 1.778 11.232 1.00 86.69 148 LEU A N 1
ATOM 1199 C CA . LEU A 1 148 ? -14.224 1.687 12.647 1.00 86.69 148 LEU A CA 1
ATOM 1200 C C . LEU A 1 148 ? -14.109 3.065 13.309 1.00 86.69 148 LEU A C 1
ATOM 1202 O O . LEU A 1 148 ? -14.375 3.156 14.508 1.00 86.69 148 LEU A O 1
ATOM 1206 N N . ASN A 1 149 ? -13.725 4.087 12.536 1.00 81.94 149 ASN A N 1
ATOM 1207 C CA . ASN A 1 149 ? -13.481 5.451 13.002 1.00 81.94 149 ASN A CA 1
ATOM 1208 C C . ASN A 1 149 ? -14.699 6.364 12.861 1.00 81.94 149 ASN A C 1
ATOM 1210 O O . ASN A 1 149 ? -14.870 7.274 13.666 1.00 81.94 149 ASN A O 1
ATOM 1214 N N . THR A 1 150 ? -15.519 6.156 11.831 1.00 80.06 150 THR A N 1
ATOM 1215 C CA . THR A 1 150 ? -16.608 7.077 11.473 1.00 80.06 150 THR A CA 1
ATOM 1216 C C . THR A 1 150 ? -17.995 6.562 11.839 1.00 80.06 150 THR A C 1
ATOM 1218 O O . THR A 1 150 ? -18.955 7.328 11.794 1.00 80.06 150 THR A O 1
ATOM 1221 N N . THR A 1 151 ? -18.129 5.286 12.217 1.00 87.62 151 THR A N 1
ATOM 1222 C CA . THR A 1 151 ? -19.433 4.661 12.473 1.00 87.62 151 THR A CA 1
ATOM 1223 C C . THR A 1 151 ? -19.479 3.898 13.794 1.00 87.62 151 THR A C 1
ATOM 1225 O O . THR A 1 151 ? -18.459 3.466 14.330 1.00 87.62 151 THR A O 1
ATOM 1228 N N . GLN A 1 152 ? -20.703 3.653 14.269 1.00 88.06 152 GLN A N 1
ATOM 1229 C CA . GLN A 1 152 ? -20.984 2.796 15.425 1.00 88.06 152 GLN A CA 1
ATOM 1230 C C . GLN A 1 152 ? -21.411 1.373 15.039 1.00 88.06 152 GLN A C 1
ATOM 1232 O O . GLN A 1 152 ? -21.909 0.632 15.886 1.00 88.06 152 GLN A O 1
ATOM 1237 N N . LYS A 1 153 ? -21.201 0.968 13.778 1.00 92.25 153 LYS A N 1
ATOM 1238 C CA . LYS A 1 153 ? -21.501 -0.394 13.311 1.00 92.25 153 LYS A CA 1
ATOM 1239 C C . LYS A 1 153 ? -20.770 -1.432 14.158 1.00 92.25 153 LYS A C 1
ATOM 1241 O O . LYS A 1 153 ? -19.639 -1.206 14.600 1.00 92.25 153 LYS A O 1
ATOM 1246 N N . SER A 1 154 ? -21.376 -2.588 14.377 1.00 95.19 154 SER A N 1
ATOM 1247 C CA . SER A 1 154 ? -20.716 -3.717 15.034 1.00 95.19 154 SER A CA 1
ATOM 1248 C C . SER A 1 154 ? -19.504 -4.197 14.223 1.00 95.19 154 SER A C 1
ATOM 1250 O O . SER A 1 154 ? -19.423 -4.009 13.010 1.00 95.19 154 SER A O 1
ATOM 1252 N N . LEU A 1 155 ? -18.542 -4.855 14.879 1.00 94.44 155 LEU A N 1
ATOM 1253 C CA . LEU A 1 155 ? -17.374 -5.408 14.175 1.00 94.44 155 LEU A CA 1
ATOM 1254 C C . LEU A 1 155 ? -17.770 -6.444 13.115 1.00 94.44 155 LEU A C 1
ATOM 1256 O O . LEU A 1 155 ? -17.073 -6.594 12.115 1.00 94.44 155 LEU A O 1
ATOM 1260 N N . THR A 1 156 ? -18.875 -7.157 13.343 1.00 96.50 156 THR A N 1
ATOM 1261 C CA . THR A 1 156 ? -19.424 -8.123 12.391 1.00 96.50 156 THR A CA 1
ATOM 1262 C C . THR A 1 156 ? -19.939 -7.419 11.142 1.00 96.50 156 THR A C 1
ATOM 1264 O O . THR A 1 156 ? -19.582 -7.833 10.045 1.00 96.50 156 THR A O 1
ATOM 1267 N N . GLU A 1 157 ? -20.716 -6.343 11.292 1.00 95.94 157 GLU A N 1
ATOM 1268 C CA . GLU A 1 157 ? -21.211 -5.553 10.155 1.00 95.94 157 GLU A CA 1
ATOM 1269 C C . GLU A 1 157 ? -20.051 -4.972 9.348 1.00 95.94 157 GLU A C 1
ATOM 1271 O O . GLU A 1 157 ? -19.987 -5.191 8.147 1.00 95.94 157 GLU A O 1
ATOM 1276 N N . ILE A 1 158 ? -19.063 -4.361 10.010 1.00 95.38 158 ILE A N 1
ATOM 1277 C CA . ILE A 1 158 ? -17.885 -3.801 9.327 1.00 95.38 158 ILE A CA 1
ATOM 1278 C C . ILE A 1 158 ? -17.115 -4.872 8.554 1.00 95.38 158 ILE A C 1
ATOM 1280 O O . ILE A 1 158 ? -16.658 -4.634 7.435 1.00 95.38 158 ILE A O 1
ATOM 1284 N N . ALA A 1 159 ? -16.954 -6.065 9.134 1.00 95.75 159 ALA A N 1
ATOM 1285 C CA . ALA A 1 159 ? -16.286 -7.167 8.455 1.00 95.75 159 ALA A CA 1
ATOM 1286 C C . ALA A 1 159 ? -17.021 -7.549 7.160 1.00 95.75 159 ALA A C 1
ATOM 1288 O O . ALA A 1 159 ? -16.378 -7.692 6.117 1.00 95.75 159 ALA A O 1
ATOM 1289 N N . LEU A 1 160 ? -18.348 -7.683 7.226 1.00 95.88 160 LEU A N 1
ATOM 1290 C CA . LEU A 1 160 ? -19.185 -8.067 6.089 1.00 95.88 160 LEU A CA 1
ATOM 1291 C C . LEU A 1 160 ? -19.246 -6.962 5.026 1.00 95.88 160 LEU A C 1
ATOM 1293 O O . LEU A 1 160 ? -19.013 -7.246 3.852 1.00 95.88 160 LEU A O 1
ATOM 1297 N N . ASP A 1 161 ? -19.449 -5.708 5.429 1.00 94.44 161 ASP A N 1
ATOM 1298 C CA . ASP A 1 161 ? -19.510 -4.541 4.537 1.00 94.44 161 ASP A CA 1
ATOM 1299 C C . ASP A 1 161 ? -18.167 -4.291 3.836 1.00 94.44 161 ASP A C 1
ATOM 1301 O O . ASP A 1 161 ? -18.104 -3.907 2.666 1.00 94.44 161 ASP A O 1
ATOM 1305 N N . SER A 1 162 ? -17.065 -4.603 4.519 1.00 94.44 162 SER A N 1
ATOM 1306 C CA . SER A 1 162 ? -15.719 -4.557 3.945 1.00 94.44 162 SER A CA 1
ATOM 1307 C C . SER A 1 162 ? -15.382 -5.775 3.076 1.00 94.44 162 SER A C 1
ATOM 1309 O O . SER A 1 162 ? -14.285 -5.854 2.526 1.00 94.44 162 SER A O 1
ATOM 1311 N N . GLY A 1 163 ? -16.292 -6.740 2.932 1.00 94.75 163 GLY A N 1
ATOM 1312 C CA . GLY A 1 163 ? -16.150 -7.905 2.059 1.00 94.75 163 GLY A CA 1
ATOM 1313 C C . GLY A 1 163 ? -15.343 -9.070 2.625 1.00 94.75 163 GLY A C 1
ATOM 1314 O O . GLY A 1 163 ? -14.875 -9.933 1.867 1.00 94.75 163 GLY A O 1
ATOM 1315 N N . PHE A 1 164 ? -15.148 -9.126 3.942 1.00 95.69 164 PHE A N 1
ATOM 1316 C CA . PHE A 1 164 ? -14.656 -10.335 4.599 1.00 95.69 164 PHE A CA 1
ATOM 1317 C C . PHE A 1 164 ? -15.784 -11.366 4.731 1.00 95.69 164 PHE A C 1
ATOM 1319 O O . PHE A 1 164 ? -16.938 -10.995 4.915 1.00 95.69 164 PHE A O 1
ATOM 1326 N N . PRO A 1 165 ? -15.471 -12.672 4.644 1.00 94.00 165 PRO A N 1
ATOM 1327 C CA . PRO A 1 165 ? -16.492 -13.713 4.754 1.00 94.00 165 PRO A CA 1
ATOM 1328 C C . PRO A 1 165 ? -17.094 -13.800 6.161 1.00 94.00 165 PRO A C 1
ATOM 1330 O O . PRO A 1 165 ? -18.241 -14.202 6.308 1.00 94.00 165 PRO A O 1
ATOM 1333 N N . ASP A 1 166 ? -16.313 -13.446 7.184 1.00 96.25 166 ASP A N 1
ATOM 1334 C CA . ASP A 1 166 ? -16.730 -13.462 8.579 1.00 96.25 166 ASP A CA 1
ATOM 1335 C C . ASP A 1 166 ? -15.819 -12.569 9.449 1.00 96.25 166 ASP A C 1
ATOM 1337 O O . ASP A 1 166 ? -14.741 -12.115 9.035 1.00 96.25 166 ASP A O 1
ATOM 1341 N N . LEU A 1 167 ? -16.255 -12.345 10.694 1.00 95.62 167 LEU A N 1
ATOM 1342 C CA . LEU A 1 167 ? -15.532 -11.562 11.699 1.00 95.62 167 LEU A CA 1
ATOM 1343 C C . LEU A 1 167 ? -14.160 -12.164 12.056 1.00 95.62 167 LEU A C 1
ATOM 1345 O O . LEU A 1 167 ? -13.230 -11.425 12.392 1.00 95.62 167 LEU A O 1
ATOM 1349 N N . LYS A 1 168 ? -14.004 -13.491 11.988 1.00 95.56 168 LYS A N 1
ATOM 1350 C CA . LYS A 1 168 ? -12.757 -14.180 12.347 1.00 95.56 168 LYS A CA 1
ATOM 1351 C C . LYS A 1 168 ? -11.677 -13.898 11.304 1.00 95.56 168 LYS A C 1
ATOM 1353 O O . LYS A 1 168 ? -10.582 -13.474 11.667 1.00 95.56 168 LYS A O 1
ATOM 1358 N N . ALA A 1 169 ? -11.996 -14.050 10.022 1.00 94.81 169 ALA A N 1
ATOM 1359 C CA . ALA A 1 169 ? -11.125 -13.742 8.897 1.00 94.81 169 ALA A CA 1
ATOM 1360 C C . ALA A 1 169 ? -10.704 -12.268 8.903 1.00 94.81 169 ALA A C 1
ATOM 1362 O O . ALA A 1 169 ? -9.516 -11.971 8.743 1.00 94.81 169 ALA A O 1
ATOM 1363 N N . PHE A 1 170 ? -11.653 -11.358 9.151 1.00 96.25 170 PHE A N 1
ATOM 1364 C CA . PHE A 1 170 ? -11.363 -9.937 9.333 1.00 96.25 170 PHE A CA 1
ATOM 136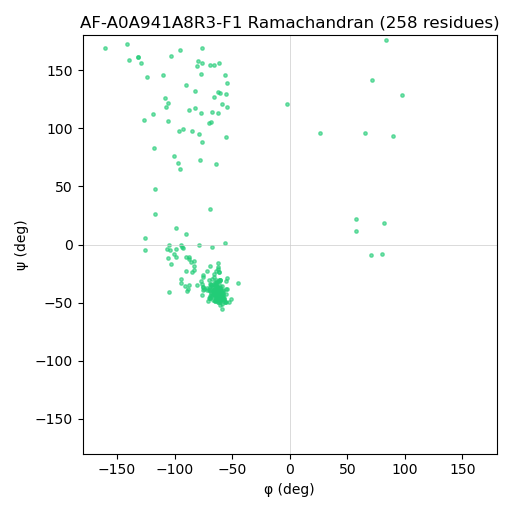5 C C . PHE A 1 170 ? -10.392 -9.705 10.494 1.00 96.25 170 PHE A C 1
ATOM 1367 O O . PHE A 1 170 ? -9.318 -9.143 10.291 1.00 96.25 170 PHE A O 1
ATOM 1374 N N . SER A 1 171 ? -10.714 -10.197 11.692 1.00 93.75 171 SER A N 1
ATOM 1375 C CA . SER A 1 171 ? -9.917 -9.964 12.903 1.00 93.75 171 SER A CA 1
ATOM 1376 C C . SER A 1 171 ? -8.496 -10.518 12.791 1.00 93.75 171 SER A C 1
ATOM 1378 O O . SER A 1 171 ? -7.545 -9.860 13.212 1.00 93.75 171 SER A O 1
ATOM 1380 N N . THR A 1 172 ? -8.325 -11.700 12.188 1.00 93.44 172 THR A N 1
ATOM 1381 C CA . THR A 1 172 ? -7.001 -12.282 11.929 1.00 93.44 172 THR A CA 1
ATOM 1382 C C . THR A 1 172 ? -6.179 -11.403 10.991 1.00 93.44 172 THR A C 1
ATOM 1384 O O . THR A 1 172 ? -5.016 -11.128 11.280 1.00 93.44 172 THR A O 1
ATOM 1387 N N . ARG A 1 173 ? -6.767 -10.935 9.881 1.00 91.12 173 ARG A N 1
ATOM 1388 C CA . ARG A 1 173 ? -6.061 -10.076 8.917 1.00 91.12 173 ARG A CA 1
ATOM 1389 C C . ARG A 1 173 ? -5.783 -8.688 9.477 1.00 91.12 173 ARG A C 1
ATOM 1391 O O . ARG A 1 173 ? -4.690 -8.174 9.274 1.00 91.12 173 ARG A O 1
ATOM 1398 N N . PHE A 1 174 ? -6.722 -8.122 10.223 1.00 90.31 174 PHE A N 1
ATOM 1399 C CA . PHE A 1 174 ? -6.558 -6.831 10.873 1.00 90.31 174 PHE A CA 1
ATOM 1400 C C . PHE A 1 174 ? -5.414 -6.874 11.890 1.00 90.31 174 PHE A C 1
ATOM 1402 O O . PHE A 1 174 ? -4.499 -6.062 11.812 1.00 90.31 174 PHE A O 1
ATOM 1409 N N . LYS A 1 175 ? -5.393 -7.878 12.777 1.00 87.69 175 LYS A N 1
ATOM 1410 C CA . LYS A 1 175 ? -4.319 -8.036 13.768 1.00 87.69 175 LYS A CA 1
ATOM 1411 C C . LYS A 1 175 ? -2.954 -8.281 13.127 1.00 87.69 175 LYS A C 1
ATOM 1413 O O . LYS A 1 175 ? -1.958 -7.786 13.638 1.00 87.69 175 LYS A O 1
ATOM 1418 N N . LEU A 1 176 ? -2.902 -9.019 12.017 1.00 83.94 176 LEU A N 1
ATOM 1419 C CA . LEU A 1 176 ? -1.661 -9.236 11.269 1.00 83.94 176 LEU A CA 1
ATOM 1420 C C . LEU A 1 176 ? -1.077 -7.921 10.726 1.00 83.94 176 LEU A C 1
ATOM 1422 O O . LEU A 1 176 ? 0.136 -7.765 10.702 1.00 83.94 176 LEU A O 1
ATOM 1426 N N . VAL A 1 177 ? -1.933 -7.003 10.266 1.00 77.56 177 VAL A N 1
ATOM 1427 C CA . VAL A 1 177 ? -1.510 -5.760 9.599 1.00 77.56 177 VAL A CA 1
ATOM 1428 C C . VAL A 1 177 ? -1.285 -4.611 10.582 1.00 77.56 177 VAL A C 1
ATOM 1430 O O . VAL A 1 177 ? -0.339 -3.851 10.414 1.00 77.56 177 VAL A O 1
ATOM 1433 N N . PHE A 1 178 ? -2.142 -4.473 11.593 1.00 78.19 178 PHE A N 1
ATOM 1434 C CA . PHE A 1 178 ? -2.130 -3.342 12.528 1.00 78.19 178 PHE A CA 1
ATOM 1435 C C . PHE A 1 178 ? -1.565 -3.693 13.908 1.00 78.19 178 PHE A C 1
ATOM 1437 O O . PHE A 1 178 ? -1.565 -2.843 14.794 1.00 78.19 178 PHE A O 1
ATOM 1444 N N . GLU A 1 179 ? -1.154 -4.947 14.120 1.00 82.06 179 GLU A N 1
ATOM 1445 C CA . GLU A 1 179 ? -0.599 -5.465 15.384 1.00 82.06 179 GLU A CA 1
ATOM 1446 C C . GLU A 1 179 ? -1.532 -5.295 16.605 1.00 82.06 179 GLU A C 1
ATOM 1448 O O . GLU A 1 179 ? -1.162 -5.550 17.749 1.00 82.06 179 GLU A O 1
ATOM 1453 N N . THR A 1 180 ? -2.794 -4.928 16.371 1.00 81.50 180 THR A N 1
ATOM 1454 C CA . THR A 1 180 ? -3.839 -4.740 17.379 1.00 81.50 180 THR A CA 1
ATOM 1455 C C . THR A 1 180 ? -5.172 -5.286 16.875 1.00 81.50 180 THR A C 1
ATOM 1457 O O . THR A 1 180 ? -5.362 -5.480 15.676 1.00 81.50 180 THR A O 1
ATOM 1460 N N . SER A 1 181 ? -6.099 -5.590 17.782 1.00 89.06 181 SER A N 1
ATOM 1461 C CA . SER A 1 181 ? -7.432 -6.073 17.396 1.00 89.06 181 SER A CA 1
ATOM 1462 C C . SER A 1 181 ? -8.362 -4.919 16.985 1.00 89.06 181 SER A C 1
ATOM 1464 O O . SER A 1 181 ? -8.203 -3.809 17.493 1.00 89.06 181 SER A O 1
ATOM 1466 N N . PRO A 1 182 ? -9.371 -5.160 16.123 1.00 88.12 182 PRO A N 1
ATOM 1467 C CA . PRO A 1 182 ? -10.341 -4.131 15.731 1.00 88.12 182 PRO A CA 1
ATOM 1468 C C . PRO A 1 182 ? -11.066 -3.472 16.916 1.00 88.12 182 PRO A C 1
ATOM 1470 O 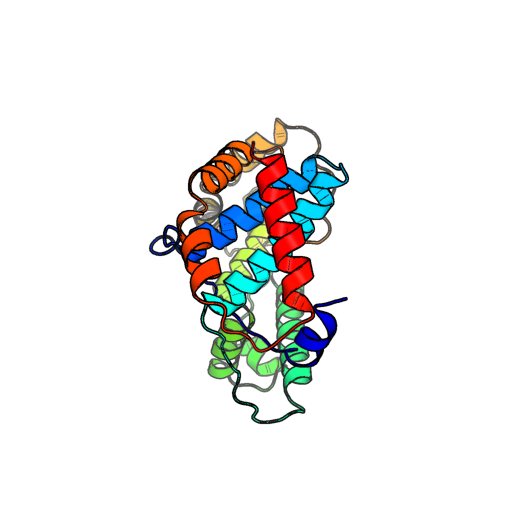O . PRO A 1 182 ? -11.286 -2.263 16.917 1.00 88.12 182 PRO A O 1
ATOM 1473 N N . SER A 1 183 ? -11.403 -4.250 17.951 1.00 88.75 183 SER A N 1
ATOM 1474 C CA . SER A 1 183 ? -12.042 -3.745 19.175 1.00 88.75 183 SER A CA 1
ATOM 1475 C C . SER A 1 183 ? -11.125 -2.801 19.950 1.00 88.75 183 SER A C 1
ATOM 1477 O O . SER A 1 183 ? -11.532 -1.698 20.306 1.00 88.75 183 SER A O 1
ATOM 1479 N N . GLN A 1 184 ? -9.873 -3.208 20.175 1.00 85.25 184 GLN A N 1
ATOM 1480 C CA . GLN A 1 184 ? -8.866 -2.368 20.829 1.00 85.25 184 GLN A CA 1
ATOM 1481 C C . GLN A 1 184 ? -8.579 -1.103 20.023 1.00 85.25 184 GLN A C 1
ATOM 1483 O O . GLN A 1 184 ? -8.414 -0.035 20.606 1.00 85.25 184 GLN A O 1
ATOM 1488 N N . TYR A 1 185 ? -8.542 -1.214 18.694 1.00 86.25 185 TYR A N 1
ATOM 1489 C CA . TYR A 1 185 ? -8.359 -0.072 17.812 1.00 86.25 185 TYR A CA 1
ATOM 1490 C C . TYR A 1 185 ? -9.492 0.950 17.979 1.00 86.25 185 TYR A C 1
ATOM 1492 O O . TYR A 1 185 ? -9.218 2.118 18.243 1.00 86.25 185 TYR A O 1
ATOM 1500 N N . ARG A 1 186 ? -10.758 0.510 17.940 1.00 85.56 186 ARG A N 1
ATOM 1501 C CA . ARG A 1 186 ? -11.916 1.397 18.145 1.00 85.56 186 ARG A CA 1
ATOM 1502 C C . ARG A 1 186 ? -11.894 2.097 19.506 1.00 85.56 186 ARG A C 1
ATOM 1504 O O . ARG A 1 186 ? -12.176 3.287 19.576 1.00 85.56 186 ARG A O 1
ATOM 1511 N N . LEU A 1 187 ? -11.539 1.384 20.577 1.00 81.25 187 LEU A N 1
ATOM 1512 C CA . LEU A 1 187 ? -11.449 1.975 21.919 1.00 81.25 187 LEU A CA 1
ATOM 1513 C C . LEU A 1 187 ? -10.400 3.093 21.996 1.00 81.25 187 LEU A C 1
ATOM 1515 O O . LEU A 1 187 ? -10.638 4.108 22.644 1.00 81.25 187 LEU A O 1
ATOM 1519 N N . LYS A 1 188 ? -9.260 2.936 21.311 1.00 76.38 188 LYS A N 1
ATOM 1520 C CA . LYS A 1 188 ? -8.231 3.985 21.235 1.00 76.38 188 LYS A CA 1
ATOM 1521 C C . LYS A 1 188 ? -8.724 5.222 20.488 1.00 76.38 188 LYS A C 1
ATOM 1523 O O . LYS A 1 188 ? -8.425 6.335 20.895 1.00 76.38 188 LYS A O 1
ATOM 1528 N N . VAL A 1 189 ? -9.489 5.027 19.417 1.00 66.25 189 VAL A N 1
ATOM 1529 C CA . VAL A 1 189 ? -10.018 6.132 18.605 1.00 66.25 189 VAL A CA 1
ATOM 1530 C C . VAL A 1 189 ? -11.127 6.884 19.344 1.00 66.25 189 VAL A C 1
ATOM 1532 O O . VAL A 1 189 ? -11.140 8.107 19.315 1.00 66.25 189 VAL A O 1
ATOM 1535 N N . GLY A 1 190 ? -12.000 6.185 20.078 1.00 55.31 190 GLY A N 1
ATOM 1536 C CA . GLY A 1 190 ? -13.066 6.813 20.870 1.00 55.31 190 GLY A CA 1
ATOM 1537 C C . GLY A 1 190 ? -12.578 7.704 22.022 1.00 55.31 190 GLY A C 1
ATOM 1538 O O . GLY A 1 190 ? -13.307 8.601 22.434 1.00 55.31 190 GLY A O 1
ATOM 1539 N N . ASN A 1 191 ? -11.350 7.496 22.512 1.00 49.22 191 ASN A N 1
ATOM 1540 C CA . ASN A 1 191 ? -10.742 8.318 23.566 1.00 49.22 191 ASN A CA 1
ATOM 1541 C C . ASN A 1 191 ? -9.990 9.554 23.037 1.00 49.22 191 ASN A C 1
ATOM 1543 O O . ASN A 1 191 ? -9.661 10.441 23.819 1.00 49.22 191 ASN A O 1
ATOM 1547 N N . GLU A 1 192 ? -9.734 9.639 21.731 1.00 42.84 192 GLU A N 1
ATOM 1548 C CA . GLU A 1 192 ? -9.033 10.759 21.095 1.00 42.84 192 GLU A CA 1
ATOM 1549 C C . GLU A 1 192 ? -9.982 11.429 20.096 1.00 42.84 192 GLU A C 1
ATOM 1551 O O . GLU A 1 192 ? -9.987 11.115 18.904 1.00 42.84 192 GLU A O 1
ATOM 1556 N N . GLY A 1 193 ? -10.836 12.318 20.613 1.00 38.66 193 GLY A N 1
ATOM 1557 C CA . GLY A 1 193 ? -11.832 13.048 19.834 1.00 38.66 193 GLY A CA 1
ATOM 1558 C C . GLY A 1 193 ? -11.239 13.808 18.639 1.00 38.66 1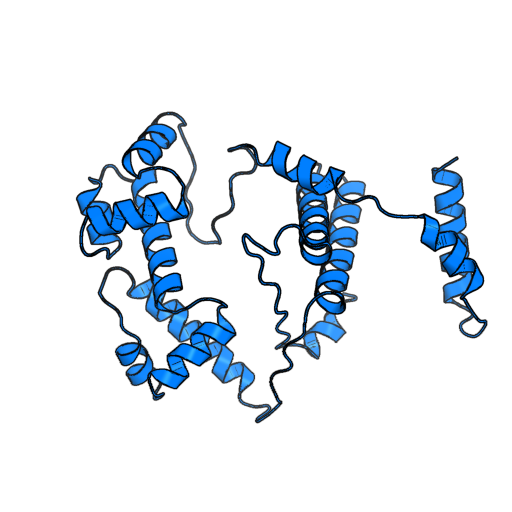93 GLY A C 1
ATOM 1559 O O . GLY A 1 193 ? -10.208 14.463 18.758 1.00 38.66 193 GLY A O 1
ATOM 1560 N N . ASN A 1 194 ? -11.963 13.752 17.516 1.00 36.47 194 ASN A N 1
ATOM 1561 C CA . ASN A 1 194 ? -11.746 14.456 16.245 1.00 36.47 194 ASN A CA 1
ATOM 1562 C C . ASN A 1 194 ? -10.480 14.104 15.441 1.00 36.47 194 ASN A C 1
ATOM 1564 O O . ASN A 1 194 ? -9.449 14.759 15.546 1.00 36.47 194 ASN A O 1
ATOM 1568 N N . PHE A 1 195 ? -10.632 13.191 14.474 1.00 38.50 195 PHE A N 1
ATOM 1569 C CA . PHE A 1 195 ? -9.886 13.252 13.212 1.00 38.50 195 PHE A CA 1
ATOM 1570 C C . PHE A 1 195 ? -10.874 13.390 12.045 1.00 38.50 195 PHE A C 1
ATOM 1572 O O . PHE A 1 195 ? -11.671 12.496 11.765 1.00 38.50 195 PHE A O 1
ATOM 1579 N N . HIS A 1 196 ? -10.839 14.560 11.409 1.00 39.00 196 HIS A N 1
ATOM 1580 C CA . HIS A 1 196 ? -11.679 14.974 10.288 1.00 39.00 196 HIS A CA 1
ATOM 1581 C C . HIS A 1 196 ? -11.451 14.071 9.053 1.00 39.00 196 HIS A C 1
ATOM 1583 O O . HIS A 1 196 ? -10.312 13.836 8.660 1.00 39.00 196 HIS A O 1
ATOM 1589 N N . SER A 1 197 ? -12.548 13.583 8.458 1.00 33.50 197 SER A N 1
ATOM 1590 C CA . SER A 1 197 ? -12.738 13.212 7.037 1.00 33.50 197 SER A CA 1
ATOM 1591 C C . SER A 1 197 ? -11.496 12.792 6.221 1.00 33.50 197 SER A C 1
ATOM 1593 O O . SER A 1 197 ? -10.838 13.628 5.606 1.00 33.50 197 SER A O 1
ATOM 1595 N N . LEU A 1 198 ? -11.244 11.481 6.118 1.00 40.50 198 LEU A N 1
ATOM 1596 C CA . LEU A 1 198 ? -10.269 10.884 5.190 1.00 40.50 198 LEU A CA 1
ATOM 1597 C C . LEU A 1 198 ? -10.959 10.421 3.895 1.00 40.50 198 LEU A C 1
ATOM 1599 O O . LEU A 1 198 ? -11.033 9.225 3.608 1.00 40.50 198 LEU A O 1
ATOM 1603 N N . GLU A 1 199 ? -11.496 11.362 3.121 1.00 35.22 199 GLU A N 1
ATOM 1604 C CA . GLU A 1 199 ? -11.804 11.100 1.714 1.00 35.22 199 GLU A CA 1
ATOM 1605 C C . GLU A 1 199 ? -10.525 11.284 0.888 1.00 35.22 199 GLU A C 1
ATOM 1607 O O . GLU A 1 199 ? -9.977 12.378 0.799 1.00 35.22 199 GLU A O 1
ATOM 1612 N N . ASN A 1 200 ? -10.092 10.186 0.262 1.00 36.91 200 ASN A N 1
ATOM 1613 C CA . ASN A 1 200 ? -8.942 10.051 -0.636 1.00 36.91 200 ASN A CA 1
ATOM 1614 C C . ASN A 1 200 ? -7.539 10.128 -0.001 1.00 36.91 200 ASN A C 1
ATOM 1616 O O . ASN A 1 200 ? -7.219 11.004 0.786 1.00 36.91 200 ASN A O 1
ATOM 1620 N N . GLN A 1 201 ? -6.655 9.274 -0.534 1.00 36.06 201 GLN A N 1
ATOM 1621 C CA . GLN A 1 201 ? -5.185 9.295 -0.440 1.00 36.06 201 GLN A CA 1
ATOM 1622 C C . GLN A 1 201 ? -4.551 8.385 0.630 1.00 36.06 201 GLN A C 1
ATOM 1624 O O . GLN A 1 201 ? -4.936 8.357 1.789 1.00 36.06 201 GLN A O 1
ATOM 1629 N N . ARG A 1 202 ? -3.580 7.589 0.147 1.00 35.31 202 ARG A N 1
ATOM 1630 C CA . ARG A 1 202 ? -2.542 6.791 0.834 1.00 35.31 202 ARG A CA 1
ATOM 1631 C C . ARG A 1 202 ? -2.548 6.941 2.365 1.00 35.31 202 ARG A C 1
ATOM 1633 O O . ARG A 1 202 ? -2.328 8.033 2.853 1.00 35.31 202 ARG A O 1
ATOM 1640 N N . ASN A 1 203 ? -2.728 5.842 3.104 1.00 36.00 203 ASN A N 1
ATOM 1641 C CA . ASN A 1 203 ? -2.692 5.823 4.575 1.00 36.00 203 ASN A CA 1
ATOM 1642 C C . ASN A 1 203 ? -1.370 6.409 5.116 1.00 36.00 203 ASN A C 1
ATOM 1644 O O . ASN A 1 203 ? -0.380 5.687 5.256 1.00 36.00 203 ASN A O 1
ATOM 1648 N N . TYR A 1 204 ? -1.351 7.705 5.413 1.00 44.41 204 TYR A N 1
ATOM 1649 C CA . TYR A 1 204 ? -0.269 8.362 6.131 1.00 44.41 204 TYR A CA 1
ATOM 1650 C C . TYR A 1 204 ? -0.481 8.124 7.630 1.00 44.41 204 TYR A C 1
ATOM 1652 O O . TYR A 1 204 ? -1.591 8.282 8.135 1.00 44.41 204 TYR A O 1
ATOM 1660 N N . LEU A 1 205 ? 0.571 7.714 8.343 1.00 44.72 205 LEU A N 1
ATOM 1661 C CA . LEU A 1 205 ? 0.566 7.776 9.805 1.00 44.72 205 LEU A CA 1
ATOM 1662 C C . LEU A 1 205 ? 0.514 9.262 10.197 1.00 44.72 205 LEU A C 1
ATOM 1664 O O . LEU A 1 205 ? 1.353 10.019 9.696 1.00 44.72 205 LEU A O 1
ATOM 1668 N N . PRO A 1 206 ? -0.441 9.694 11.039 1.00 42.91 206 PRO A N 1
ATOM 1669 C CA . PRO A 1 206 ? -0.445 11.054 11.563 1.00 42.91 206 PRO A CA 1
ATOM 1670 C C . PRO A 1 206 ? 0.897 11.333 12.255 1.00 42.91 206 PRO A C 1
ATOM 1672 O O . PRO A 1 206 ? 1.355 10.512 13.049 1.00 42.91 206 PRO A O 1
ATOM 1675 N N . LEU A 1 207 ? 1.562 12.444 11.914 1.00 47.56 207 LEU A N 1
ATOM 1676 C CA . LEU A 1 207 ? 2.898 12.781 12.440 1.00 47.56 207 LEU A CA 1
ATOM 1677 C C . LEU A 1 207 ? 2.899 12.975 13.967 1.00 47.56 207 LEU A C 1
ATOM 1679 O O . LEU A 1 207 ? 3.944 12.854 14.597 1.00 47.56 207 LEU A O 1
ATOM 1683 N N . ASP A 1 208 ? 1.726 13.251 14.534 1.00 44.12 208 ASP A N 1
ATOM 1684 C CA . ASP A 1 208 ? 1.428 13.428 15.953 1.00 44.12 208 ASP A CA 1
ATOM 1685 C C . ASP A 1 208 ? 1.026 12.125 16.673 1.00 44.12 208 ASP A C 1
ATOM 1687 O O . ASP A 1 208 ? 0.974 12.104 17.903 1.00 44.12 208 ASP A O 1
ATOM 1691 N N . ARG A 1 209 ? 0.763 11.021 15.951 1.00 42.84 209 ARG A N 1
ATOM 1692 C CA . ARG A 1 209 ? 0.385 9.728 16.547 1.00 42.84 209 ARG A CA 1
ATOM 1693 C C . ARG A 1 209 ? 1.496 8.681 16.439 1.00 42.84 209 ARG A C 1
ATOM 1695 O O . ARG A 1 209 ? 1.921 8.286 15.355 1.00 42.84 209 ARG A O 1
ATOM 1702 N N . GLY A 1 210 ? 1.862 8.112 17.590 1.00 50.31 210 GLY A N 1
ATOM 1703 C CA . GLY A 1 210 ? 2.825 7.014 17.713 1.00 50.31 210 GLY A CA 1
ATOM 1704 C C . GLY A 1 210 ? 4.283 7.477 17.727 1.00 50.31 210 GLY A C 1
ATOM 1705 O O . GLY A 1 210 ? 4.581 8.653 17.557 1.00 50.31 210 GLY A O 1
ATOM 1706 N N . ASN A 1 211 ? 5.213 6.538 17.918 1.00 55.28 211 ASN A N 1
ATOM 1707 C CA . ASN A 1 211 ? 6.659 6.793 18.026 1.00 55.28 211 ASN A CA 1
ATOM 1708 C C . ASN A 1 211 ? 7.298 7.242 16.686 1.00 55.28 211 ASN A C 1
ATOM 1710 O O . ASN A 1 211 ? 8.449 6.910 16.413 1.00 55.28 211 ASN A O 1
ATOM 1714 N N . VAL A 1 212 ? 6.557 7.939 15.815 1.00 58.81 212 VAL A N 1
ATOM 1715 C CA . VAL A 1 212 ? 6.981 8.384 14.482 1.00 58.81 212 VAL A CA 1
ATOM 1716 C C . VAL A 1 212 ? 8.155 9.342 14.600 1.00 58.81 212 VAL A C 1
ATOM 1718 O O . VAL A 1 212 ? 9.177 9.093 13.974 1.00 58.81 212 VAL A O 1
ATOM 1721 N N . GLU A 1 213 ? 8.069 10.365 15.452 1.00 61.19 213 GLU A N 1
ATOM 1722 C CA . GLU A 1 213 ? 9.180 11.293 15.698 1.00 61.19 213 GLU A CA 1
ATOM 1723 C C . GLU A 1 213 ? 10.440 10.550 16.169 1.00 61.19 213 GLU A C 1
ATOM 1725 O O . GLU A 1 213 ? 11.512 10.691 15.581 1.00 61.19 213 GLU A O 1
ATOM 1730 N N . GLN A 1 214 ? 10.292 9.647 17.144 1.00 63.09 214 GLN A N 1
ATOM 1731 C CA . GLN A 1 214 ? 11.387 8.806 17.629 1.00 63.09 214 GLN A CA 1
ATOM 1732 C C . GLN A 1 214 ? 11.972 7.919 16.517 1.00 63.09 214 GLN A C 1
ATOM 1734 O O . GLN A 1 214 ? 13.184 7.718 16.447 1.00 63.09 214 GLN A O 1
ATOM 1739 N N . LYS A 1 215 ? 11.128 7.408 15.614 1.00 64.75 215 LYS A N 1
ATOM 1740 C CA . LYS A 1 215 ? 11.553 6.588 14.476 1.00 64.75 215 LYS A CA 1
ATOM 1741 C C . LYS A 1 215 ? 12.268 7.405 13.401 1.00 64.75 215 LYS A C 1
ATOM 1743 O O . LYS A 1 215 ? 13.233 6.918 12.819 1.00 64.75 215 LYS A O 1
ATOM 1748 N N . LEU A 1 216 ? 11.817 8.632 13.146 1.00 64.94 216 LEU A N 1
ATOM 1749 C CA . LEU A 1 216 ? 12.471 9.570 12.234 1.00 64.94 216 LEU A CA 1
ATOM 1750 C C . LEU A 1 216 ? 13.864 9.936 12.754 1.00 64.94 216 LEU A C 1
ATOM 1752 O O . LEU A 1 216 ? 14.826 9.887 11.989 1.00 64.94 216 LEU A O 1
ATOM 1756 N N . ILE A 1 217 ? 13.984 10.196 14.059 1.00 68.69 217 ILE A N 1
ATOM 1757 C CA . ILE A 1 217 ? 15.269 10.428 14.730 1.00 68.69 217 ILE A CA 1
ATOM 1758 C C . ILE A 1 217 ? 16.174 9.192 14.613 1.00 68.69 217 ILE A C 1
ATOM 1760 O O . ILE A 1 217 ? 17.336 9.320 14.232 1.00 68.69 217 ILE A O 1
ATOM 1764 N N . GLU A 1 218 ? 15.649 7.984 14.856 1.00 72.81 218 GLU A N 1
ATOM 1765 C CA . GLU A 1 218 ? 16.413 6.734 14.706 1.00 72.81 218 GLU A CA 1
ATOM 1766 C C . GLU A 1 218 ? 16.965 6.558 13.280 1.00 72.81 218 GLU A C 1
ATOM 1768 O O . GLU A 1 218 ? 18.096 6.101 13.098 1.00 72.81 218 GLU A O 1
ATOM 1773 N N . TYR A 1 219 ? 16.178 6.908 12.258 1.00 72.88 219 TYR A N 1
ATOM 1774 C CA . TYR A 1 219 ? 16.621 6.826 10.867 1.00 72.88 219 TYR A CA 1
ATOM 1775 C C . TYR A 1 219 ? 17.705 7.849 10.530 1.00 72.88 219 TYR A C 1
ATOM 1777 O O . TYR A 1 219 ? 18.603 7.517 9.765 1.00 72.88 219 TYR A O 1
ATOM 1785 N N . GLN A 1 220 ? 17.673 9.038 11.130 1.00 66.69 220 GLN A N 1
ATOM 1786 C CA . GLN A 1 220 ? 18.687 10.072 10.903 1.00 66.69 220 GLN A CA 1
ATOM 1787 C C . GLN A 1 220 ? 20.011 9.784 11.620 1.00 66.69 220 GLN A C 1
ATOM 1789 O O . GLN A 1 220 ? 21.073 10.027 11.063 1.00 66.69 220 GLN A O 1
ATOM 1794 N N . GLN A 1 221 ? 19.975 9.221 12.830 1.00 64.81 221 GLN A N 1
ATOM 1795 C CA . GLN A 1 221 ? 21.185 8.940 13.618 1.00 64.81 221 GLN A CA 1
ATOM 1796 C C . GLN A 1 221 ? 22.058 7.812 13.042 1.00 64.81 221 GLN A C 1
ATOM 1798 O O . GLN A 1 221 ? 23.226 7.691 13.400 1.00 64.81 221 GLN A O 1
ATOM 1803 N N . LYS A 1 222 ? 21.501 6.961 12.172 1.00 59.69 222 LYS A N 1
ATOM 1804 C CA . LYS A 1 222 ? 22.199 5.802 11.590 1.00 59.69 222 LYS A CA 1
ATOM 1805 C C . LYS A 1 222 ? 22.884 6.097 10.251 1.00 59.69 222 LYS A C 1
ATOM 1807 O O . LYS A 1 222 ? 23.555 5.208 9.729 1.00 59.69 222 LYS A O 1
ATOM 1812 N N . GLU A 1 223 ? 22.742 7.309 9.714 1.00 54.81 223 GLU A N 1
ATOM 1813 C CA . GLU A 1 223 ? 23.542 7.803 8.592 1.00 54.81 223 GLU A CA 1
ATOM 1814 C C . GLU A 1 223 ? 24.714 8.638 9.115 1.00 54.81 223 GLU A C 1
ATOM 1816 O O . GLU A 1 223 ? 24.589 9.831 9.384 1.00 54.81 223 GLU A O 1
ATOM 1821 N N . HIS A 1 224 ? 25.890 8.021 9.221 1.00 47.50 224 HIS A N 1
ATOM 1822 C CA . HIS A 1 224 ? 27.125 8.792 9.167 1.00 47.50 224 HIS A CA 1
ATOM 1823 C C . HIS A 1 224 ? 27.379 9.147 7.702 1.00 47.50 224 HIS A C 1
ATOM 1825 O O . HIS A 1 224 ? 27.655 8.268 6.888 1.00 47.50 224 HIS A O 1
ATOM 1831 N N . ILE A 1 225 ? 27.295 10.433 7.360 1.00 39.66 225 ILE A N 1
ATOM 1832 C CA . ILE A 1 225 ? 27.859 10.928 6.104 1.00 39.66 225 ILE A CA 1
ATOM 1833 C C . ILE A 1 225 ? 29.377 10.860 6.272 1.00 39.66 225 ILE A C 1
ATOM 1835 O O . ILE A 1 225 ? 29.968 11.649 7.011 1.00 39.66 225 ILE A O 1
ATOM 1839 N N . ASP A 1 226 ? 30.002 9.877 5.633 1.00 38.69 226 ASP A N 1
ATOM 1840 C CA . ASP A 1 226 ? 31.449 9.722 5.649 1.00 38.69 226 ASP A CA 1
ATOM 1841 C C . ASP A 1 226 ? 32.108 10.747 4.710 1.00 38.69 226 ASP A C 1
ATOM 1843 O O . ASP A 1 226 ? 32.349 10.505 3.524 1.00 38.69 226 ASP A O 1
ATOM 1847 N N . CYS A 1 227 ? 32.395 11.928 5.259 1.00 35.25 227 CYS A N 1
ATOM 1848 C CA . CYS A 1 227 ? 33.126 12.997 4.578 1.00 35.25 227 CYS A CA 1
ATOM 1849 C C . CYS A 1 227 ? 34.604 12.656 4.307 1.00 35.25 227 CYS A C 1
ATOM 1851 O O . CYS A 1 227 ? 35.291 13.457 3.670 1.00 35.25 227 CYS A O 1
ATOM 1853 N N . SER A 1 228 ? 35.114 11.488 4.729 1.00 41.16 228 SER A N 1
ATOM 1854 C CA . SER A 1 228 ? 36.493 11.063 4.431 1.00 41.16 228 SER A CA 1
ATOM 1855 C C . SER A 1 228 ? 36.759 10.901 2.926 1.00 41.16 228 SER A C 1
ATOM 1857 O O . SER A 1 228 ? 37.905 10.910 2.479 1.00 41.16 228 SER A O 1
ATOM 1859 N N . SER A 1 229 ? 35.697 10.825 2.122 1.00 44.34 229 SER A N 1
ATOM 1860 C CA . SER A 1 229 ? 35.750 10.703 0.668 1.00 44.34 229 SER A CA 1
ATOM 1861 C C . SER A 1 229 ? 35.924 12.043 -0.077 1.00 44.34 229 SER A C 1
ATOM 1863 O O . SER A 1 229 ? 36.352 12.025 -1.235 1.00 44.34 229 SER A O 1
ATOM 1865 N N . LEU A 1 230 ? 35.724 13.206 0.565 1.00 40.09 230 LEU A N 1
ATOM 1866 C CA . LEU A 1 230 ? 35.918 14.534 -0.058 1.00 40.09 230 LEU A CA 1
ATOM 1867 C C . LEU A 1 230 ? 37.383 14.813 -0.422 1.00 40.09 230 LEU A C 1
ATOM 1869 O O . LEU A 1 230 ? 37.676 15.299 -1.515 1.00 40.09 230 LEU A O 1
ATOM 1873 N N . SER A 1 231 ? 38.317 14.443 0.454 1.00 39.59 231 SER A N 1
ATOM 1874 C CA . SER A 1 231 ? 39.761 14.557 0.206 1.00 39.59 231 SER A CA 1
ATOM 1875 C C . SER A 1 231 ? 40.216 13.657 -0.950 1.00 39.59 231 SER A C 1
ATOM 1877 O O . SER A 1 231 ? 41.107 14.027 -1.715 1.00 39.59 231 SER A O 1
ATOM 1879 N N . SER A 1 232 ? 39.550 12.515 -1.154 1.00 41.19 232 SER A N 1
ATOM 1880 C CA . SER A 1 232 ? 39.805 11.622 -2.291 1.00 41.19 232 SER A CA 1
ATOM 1881 C C . SER A 1 232 ? 39.244 12.147 -3.625 1.00 41.19 232 SER A C 1
ATOM 1883 O O . SER A 1 232 ? 39.810 11.857 -4.681 1.00 41.19 232 SER A O 1
ATOM 1885 N N . LEU A 1 233 ? 38.172 12.953 -3.589 1.00 38.97 233 LEU A N 1
ATOM 1886 C CA . LEU A 1 233 ? 37.528 13.544 -4.770 1.00 38.97 233 LEU A CA 1
ATOM 1887 C C . LEU A 1 233 ? 38.349 14.706 -5.356 1.00 38.97 233 LEU A C 1
ATOM 1889 O O . LEU A 1 233 ? 38.466 14.833 -6.576 1.00 38.97 233 LEU A O 1
ATOM 1893 N N . ILE A 1 234 ? 38.984 15.506 -4.490 1.00 44.88 234 ILE A N 1
ATOM 1894 C CA . ILE A 1 234 ? 39.897 16.595 -4.885 1.00 44.88 234 ILE A CA 1
ATOM 1895 C C . ILE A 1 234 ? 41.070 16.050 -5.717 1.00 44.88 234 ILE A C 1
ATOM 1897 O O . ILE A 1 234 ? 41.484 16.683 -6.685 1.00 44.88 234 ILE A O 1
ATOM 1901 N N . ASN A 1 235 ? 41.552 14.845 -5.397 1.00 43.69 235 ASN A N 1
ATOM 1902 C CA . ASN A 1 235 ? 42.702 14.225 -6.062 1.00 43.69 235 ASN A CA 1
ATOM 1903 C C . ASN A 1 235 ? 42.350 13.447 -7.346 1.00 43.69 235 ASN A C 1
ATOM 1905 O O . ASN A 1 235 ? 43.246 13.126 -8.123 1.00 43.69 235 ASN A O 1
ATOM 1909 N N . LYS A 1 236 ? 41.067 13.134 -7.588 1.00 41.19 236 LYS A N 1
ATOM 1910 C CA . LYS A 1 236 ? 40.606 12.330 -8.742 1.00 41.19 236 LYS A CA 1
ATOM 1911 C C . LYS A 1 236 ? 40.063 13.148 -9.920 1.00 41.19 236 LYS A C 1
ATOM 1913 O O . LYS A 1 236 ? 39.741 12.570 -10.955 1.00 41.19 236 LYS A O 1
ATOM 1918 N N . THR A 1 237 ? 39.970 14.471 -9.806 1.00 38.72 237 THR A N 1
ATOM 1919 C CA . THR A 1 237 ? 39.463 15.333 -10.887 1.00 38.72 237 THR A CA 1
ATOM 1920 C C . THR A 1 237 ? 40.575 15.693 -11.885 1.00 38.72 237 THR A C 1
ATOM 1922 O O . THR A 1 237 ? 41.377 16.598 -11.663 1.00 38.72 237 THR A O 1
ATOM 1925 N N . GLN A 1 238 ? 40.643 14.952 -12.998 1.00 41.22 238 GLN A N 1
ATOM 1926 C CA . GLN A 1 238 ? 41.502 15.246 -14.157 1.00 41.22 238 GLN A CA 1
ATOM 1927 C C . GLN A 1 238 ? 40.917 16.396 -15.023 1.00 41.22 238 GLN A C 1
ATOM 1929 O O . GLN A 1 238 ? 39.720 16.676 -14.950 1.00 41.22 238 GLN A O 1
ATOM 1934 N N . PRO A 1 239 ? 41.746 17.112 -15.809 1.00 38.53 239 PRO A N 1
ATOM 1935 C CA . PRO A 1 239 ? 41.535 18.524 -16.142 1.00 38.53 239 PRO A CA 1
ATOM 1936 C C . PRO A 1 239 ? 40.859 18.773 -17.505 1.00 38.53 239 PRO A C 1
ATOM 1938 O O . PRO A 1 239 ? 41.526 19.279 -18.406 1.00 38.53 239 PRO A O 1
ATOM 1941 N N . GLN A 1 240 ? 39.565 18.466 -17.684 1.00 41.84 240 GLN A N 1
ATOM 1942 C CA . GLN A 1 240 ? 38.907 18.771 -18.974 1.00 41.84 240 GLN A CA 1
ATOM 1943 C C . GLN A 1 240 ? 37.617 19.599 -19.016 1.00 41.84 240 GLN A C 1
ATOM 1945 O O . GLN A 1 240 ? 37.305 20.044 -20.110 1.00 41.84 240 GLN A O 1
ATOM 1950 N N . ASP A 1 241 ? 36.979 20.003 -17.913 1.00 37.56 241 ASP A N 1
ATOM 1951 C CA . ASP A 1 241 ? 35.823 20.921 -18.002 1.00 37.56 241 ASP A CA 1
ATOM 1952 C C . ASP A 1 241 ? 35.994 22.162 -17.112 1.00 37.56 241 ASP A C 1
ATOM 1954 O O . ASP A 1 241 ? 35.959 22.115 -15.881 1.00 37.56 241 ASP A O 1
ATOM 1958 N N . ASN A 1 242 ? 36.258 23.304 -17.753 1.00 46.38 242 ASN A N 1
ATOM 1959 C CA . ASN A 1 242 ? 36.793 24.516 -17.116 1.00 46.38 242 ASN A CA 1
ATOM 1960 C C . ASN A 1 242 ? 35.724 25.503 -16.588 1.00 46.38 242 ASN A C 1
ATOM 1962 O O . ASN A 1 242 ? 36.090 26.595 -16.159 1.00 46.38 242 ASN A O 1
ATOM 1966 N N . LEU A 1 243 ? 34.434 25.136 -16.575 1.00 39.47 243 LEU A N 1
ATOM 1967 C CA . LEU A 1 243 ? 33.355 25.972 -16.012 1.00 39.47 243 LEU A CA 1
ATOM 1968 C C . LEU A 1 243 ? 32.856 25.454 -14.647 1.00 39.47 243 LEU A C 1
ATOM 1970 O O . LEU A 1 243 ? 32.765 26.234 -13.701 1.00 39.47 243 LEU A O 1
ATOM 1974 N N . ASP A 1 244 ? 32.705 24.134 -14.483 1.00 52.31 244 ASP A N 1
ATOM 1975 C CA . ASP A 1 244 ? 32.314 23.496 -13.209 1.00 52.31 244 ASP A CA 1
ATOM 1976 C C . ASP A 1 244 ? 33.370 23.654 -12.099 1.00 52.31 244 ASP A C 1
ATOM 1978 O O . ASP A 1 244 ? 33.072 23.651 -10.903 1.00 52.31 244 ASP A O 1
ATOM 1982 N N . ARG A 1 245 ? 34.645 23.838 -12.466 1.00 47.66 245 ARG A N 1
ATOM 1983 C CA . ARG A 1 245 ? 35.766 23.863 -11.511 1.00 47.66 245 ARG A CA 1
ATOM 1984 C C . ARG A 1 245 ? 35.748 25.075 -10.580 1.00 47.66 245 ARG A C 1
ATOM 1986 O O . ARG A 1 245 ? 36.166 24.966 -9.425 1.00 47.66 245 ARG A O 1
ATOM 1993 N N . GLN A 1 246 ? 35.332 26.238 -11.081 1.00 51.03 246 GLN A N 1
ATOM 1994 C CA . GLN A 1 246 ? 35.321 27.475 -10.296 1.00 51.03 246 GLN A CA 1
ATOM 1995 C C . GLN A 1 246 ? 34.150 27.480 -9.310 1.00 51.03 246 GLN A C 1
ATOM 1997 O O . GLN A 1 246 ? 34.292 27.970 -8.192 1.00 51.03 246 GLN A O 1
ATOM 2002 N N . GLU A 1 247 ? 33.033 26.876 -9.704 1.00 50.19 247 GLU A N 1
ATOM 2003 C CA . GLU A 1 247 ? 31.824 26.759 -8.898 1.00 50.19 247 GLU A CA 1
ATOM 2004 C C . GLU A 1 247 ? 31.979 25.689 -7.813 1.00 50.19 247 GLU A C 1
ATOM 2006 O O . GLU A 1 247 ? 31.744 25.982 -6.644 1.00 50.19 247 GLU A O 1
ATOM 2011 N N . ILE A 1 248 ? 32.547 24.520 -8.141 1.00 45.50 248 ILE A N 1
ATOM 2012 C CA . ILE A 1 248 ? 32.904 23.488 -7.153 1.00 45.50 248 ILE A CA 1
ATOM 2013 C C . ILE A 1 248 ? 33.933 24.022 -6.147 1.00 45.50 248 ILE A C 1
ATOM 2015 O O . ILE A 1 248 ? 33.753 23.857 -4.944 1.00 45.50 248 ILE A O 1
ATOM 2019 N N . LYS A 1 249 ? 34.989 24.725 -6.593 1.00 47.31 249 LYS A N 1
ATOM 2020 C CA . LYS A 1 249 ? 35.962 25.343 -5.670 1.00 47.31 249 LYS A CA 1
ATOM 2021 C C . LYS A 1 249 ? 35.333 26.426 -4.792 1.00 47.31 249 LYS A C 1
ATOM 2023 O O . LYS A 1 249 ? 35.670 26.504 -3.614 1.00 47.31 249 LYS A O 1
ATOM 2028 N N . ARG A 1 250 ? 34.431 27.251 -5.337 1.00 51.91 250 ARG A N 1
ATOM 2029 C CA . ARG A 1 250 ? 33.682 28.252 -4.558 1.00 51.91 250 ARG A CA 1
ATOM 2030 C C . ARG A 1 250 ? 32.779 27.590 -3.523 1.00 51.91 250 ARG A C 1
ATOM 2032 O O . ARG A 1 250 ? 32.801 28.019 -2.377 1.00 51.91 250 ARG A O 1
ATOM 2039 N N . LEU A 1 251 ? 32.060 26.531 -3.893 1.00 45.66 251 LEU A N 1
ATOM 2040 C CA . LEU A 1 251 ? 31.198 25.770 -2.988 1.00 45.66 251 LEU A CA 1
ATOM 2041 C C . LEU A 1 251 ? 32.010 25.072 -1.892 1.00 45.66 251 LEU A C 1
ATOM 2043 O O . LEU A 1 251 ? 31.668 25.196 -0.723 1.00 45.66 251 LEU A O 1
ATOM 2047 N N . CYS A 1 252 ? 33.125 24.415 -2.227 1.00 43.88 252 CYS A N 1
ATOM 2048 C CA . CYS A 1 252 ? 34.011 23.794 -1.238 1.00 43.88 252 CYS A CA 1
ATOM 2049 C C . CYS A 1 252 ? 34.629 24.822 -0.278 1.00 43.88 252 CYS A C 1
ATOM 2051 O O . CYS A 1 252 ? 34.663 24.575 0.923 1.00 43.88 252 CYS A O 1
ATOM 2053 N N . ASN A 1 253 ? 35.080 25.979 -0.775 1.00 45.41 253 ASN A N 1
ATOM 2054 C CA . ASN A 1 253 ? 35.637 27.033 0.077 1.00 45.41 253 ASN A CA 1
ATOM 2055 C C . ASN A 1 253 ? 34.567 27.697 0.955 1.00 45.41 253 ASN A C 1
ATOM 2057 O O . ASN A 1 253 ? 34.833 27.972 2.121 1.00 45.41 253 ASN A O 1
ATOM 2061 N N . ALA A 1 254 ? 33.357 27.909 0.428 1.00 43.81 254 ALA A N 1
ATOM 2062 C CA . ALA A 1 254 ? 32.225 28.404 1.207 1.00 43.81 254 ALA A CA 1
ATOM 2063 C C . ALA A 1 254 ? 31.829 27.406 2.306 1.00 43.81 254 ALA A C 1
ATOM 2065 O O . ALA A 1 254 ? 31.605 27.802 3.443 1.00 43.81 254 ALA A O 1
ATOM 2066 N N . LEU A 1 255 ? 31.816 26.104 2.001 1.00 41.97 255 LEU A N 1
ATOM 2067 C CA . LEU A 1 255 ? 31.547 25.050 2.981 1.00 41.97 255 LEU A CA 1
ATOM 2068 C C . LEU A 1 255 ? 32.647 24.958 4.050 1.00 41.97 255 LEU A C 1
ATOM 2070 O O . LEU A 1 255 ? 32.327 24.791 5.221 1.00 41.97 255 LEU A O 1
ATOM 2074 N N . LEU A 1 256 ? 33.923 25.122 3.684 1.00 38.47 256 LEU A N 1
ATOM 2075 C CA . LEU A 1 256 ? 35.042 25.149 4.637 1.00 38.47 256 LEU A CA 1
ATOM 2076 C C . LEU A 1 256 ? 34.990 26.364 5.576 1.00 38.47 256 LEU A C 1
ATOM 2078 O O . LEU A 1 256 ? 35.296 26.216 6.752 1.00 38.47 256 LEU A O 1
ATOM 2082 N N . GLN A 1 257 ? 34.561 27.532 5.087 1.00 40.16 257 GLN A N 1
ATOM 2083 C CA . GLN A 1 257 ? 34.371 28.732 5.915 1.00 40.16 257 GLN A CA 1
ATOM 2084 C C . GLN A 1 257 ? 33.158 28.652 6.852 1.00 40.16 257 GLN A C 1
ATOM 2086 O O . GLN A 1 257 ? 33.123 29.365 7.845 1.00 40.16 257 GLN A O 1
ATOM 2091 N N . ILE A 1 258 ? 32.162 27.816 6.541 1.00 38.47 258 ILE A N 1
ATOM 2092 C CA . ILE A 1 258 ? 30.978 27.596 7.391 1.00 38.47 258 ILE A CA 1
ATOM 2093 C C . ILE A 1 258 ? 31.264 26.569 8.507 1.00 38.47 258 ILE A C 1
ATOM 2095 O O . ILE A 1 258 ? 30.551 26.533 9.507 1.00 38.47 258 ILE A O 1
ATOM 2099 N N . VAL A 1 259 ? 32.281 25.717 8.333 1.00 34.06 259 VAL A N 1
ATOM 2100 C CA . VAL A 1 259 ? 32.620 24.607 9.247 1.00 34.06 259 VAL A CA 1
ATOM 2101 C C . VAL A 1 259 ? 33.770 24.953 10.217 1.00 34.06 259 VAL A C 1
ATOM 2103 O O . VAL A 1 259 ? 33.986 24.207 11.172 1.00 34.06 259 VAL A O 1
ATOM 2106 N N . GLN A 1 260 ? 34.483 26.068 10.013 1.00 32.03 260 GLN A N 1
ATOM 2107 C CA . GLN A 1 260 ? 35.469 26.636 10.953 1.00 32.03 260 GLN A CA 1
ATOM 2108 C C . GLN A 1 260 ? 34.840 27.712 11.838 1.00 32.03 260 GLN A C 1
ATOM 2110 O O . GLN A 1 260 ? 35.217 27.760 13.029 1.00 32.03 260 GLN A O 1
#

Radius of gyration: 23.76 Å; Cα contacts (8 Å, |Δi|>4): 176; chains: 1; bounding box: 64×45×52 Å

Solvent-accessible surface area (backbone atoms only — not comparable to full-atom values): 15377 Å² total; per-residue (Å²): 111,95,59,49,70,57,49,72,75,45,77,74,73,40,61,66,79,82,79,46,98,85,55,43,81,39,69,67,51,39,50,50,45,20,30,52,31,50,24,54,62,25,55,74,66,72,45,71,71,23,53,52,47,27,54,54,29,49,54,52,36,52,49,46,51,65,73,68,30,58,68,54,74,72,77,87,77,53,100,76,41,64,69,53,50,54,50,49,52,48,53,51,53,52,48,45,72,75,41,45,48,49,96,76,53,60,63,60,52,10,65,76,69,76,45,55,45,69,57,49,51,52,54,45,24,75,76,71,75,42,49,67,68,59,51,50,52,50,55,24,51,52,52,31,53,50,47,53,73,76,46,88,69,50,69,54,55,40,19,44,66,26,34,33,95,37,48,63,64,33,44,55,53,43,26,70,74,67,76,43,46,66,68,61,51,37,57,58,49,73,75,53,79,85,81,81,83,85,80,78,77,79,93,69,78,56,79,88,54,70,69,47,61,63,49,39,49,56,36,48,73,72,59,77,80,72,65,78,53,56,70,56,51,70,76,67,67,75,96,79,65,88,67,62,54,61,53,52,51,49,52,53,51,53,51,52,65,73,74,108